Protein AF-A0A3D5ZM98-F1 (afdb_monomer_lite)

Sequence (257 aa):
MKNQSEQNIGQTSELQYAVTTAETADAETKTTVATDEAANAQSSEEQLKNKRKIQAKAATKNTVIAALFSALCIVLPMAFHAVPQGGLIFCPMHIPVLLAGLICGWQYGLVVGIVGPTLSMLTTGMPPLATLPSMLIECAVYGLVSGLLMKFVRTGHVYADMYVSLIVAMLAGRIIGGICKALFFTDGEYTIAAWATAYFVKALPGIVMHLALIPSVVFALMKARVTEERYPKIKDDGRNDSSSVQSQTCNETGEQR

Structure (mmCIF, N/CA/C/O backbone):
data_AF-A0A3D5ZM98-F1
#
_entry.id   AF-A0A3D5ZM98-F1
#
loop_
_atom_site.group_PDB
_atom_site.id
_atom_site.type_symbol
_atom_site.label_atom_id
_atom_site.label_alt_id
_atom_site.label_comp_id
_atom_site.label_asym_id
_atom_site.label_entity_id
_atom_site.label_seq_id
_atom_site.pdbx_PDB_ins_code
_atom_site.Cartn_x
_atom_site.Cartn_y
_atom_site.Cartn_z
_atom_site.occupancy
_atom_site.B_iso_or_equiv
_atom_site.auth_seq_id
_atom_site.auth_comp_id
_atom_site.auth_asym_id
_atom_site.auth_atom_id
_atom_site.pdbx_PDB_model_num
ATOM 1 N N . MET A 1 1 ? -55.823 55.189 72.564 1.00 45.41 1 MET A N 1
ATOM 2 C CA . MET A 1 1 ? -54.352 55.146 72.385 1.00 45.41 1 MET A CA 1
ATOM 3 C C . MET A 1 1 ? -53.779 53.797 72.839 1.00 45.41 1 MET A C 1
ATOM 5 O O . MET A 1 1 ? -52.913 53.741 73.698 1.00 45.41 1 MET A O 1
ATOM 9 N N . LYS A 1 2 ? -54.270 52.694 72.269 1.00 43.16 2 LYS A N 1
ATOM 10 C CA . LYS A 1 2 ? -53.663 51.357 72.336 1.00 43.16 2 LYS A CA 1
ATOM 11 C C . LYS A 1 2 ? -53.819 50.811 70.923 1.00 43.16 2 LYS A C 1
ATOM 13 O O . LYS A 1 2 ? -54.965 50.661 70.522 1.00 43.16 2 LYS A O 1
ATOM 18 N N . ASN A 1 3 ? -52.730 50.753 70.158 1.00 47.72 3 ASN A N 1
ATOM 19 C CA . ASN A 1 3 ? -52.557 50.018 68.886 1.00 47.72 3 ASN A CA 1
ATOM 20 C C . ASN A 1 3 ? -51.430 50.638 68.047 1.00 47.72 3 ASN A C 1
ATOM 22 O O . ASN A 1 3 ? -51.625 51.023 66.903 1.00 47.72 3 ASN A O 1
ATOM 26 N N . GLN A 1 4 ? -50.241 50.773 68.631 1.00 46.66 4 GLN A N 1
ATOM 27 C CA . GLN A 1 4 ? -49.018 51.047 67.860 1.00 46.66 4 GLN A CA 1
ATOM 28 C C . GLN A 1 4 ? -47.866 50.113 68.256 1.00 46.66 4 GLN A C 1
ATOM 30 O O . GLN A 1 4 ? -46.956 49.899 67.464 1.00 46.66 4 GLN A O 1
ATOM 35 N N . SER A 1 5 ? -47.926 49.483 69.436 1.00 47.19 5 SER A N 1
ATOM 36 C CA . SER A 1 5 ? -46.932 48.506 69.892 1.00 47.19 5 SER A CA 1
ATOM 37 C C . SER A 1 5 ? -47.161 47.085 69.360 1.00 47.19 5 SER A C 1
ATOM 39 O O . SER A 1 5 ? -46.192 46.359 69.189 1.00 47.19 5 SER A O 1
ATOM 41 N N . GLU A 1 6 ? -48.401 46.681 69.060 1.00 45.44 6 GLU A N 1
ATOM 42 C CA . GLU A 1 6 ? -48.701 45.312 68.592 1.00 45.44 6 GLU A CA 1
ATOM 43 C C . GLU A 1 6 ? -48.492 45.120 67.079 1.00 45.44 6 GLU A C 1
ATOM 45 O O . GLU A 1 6 ? -48.126 44.031 66.649 1.00 45.44 6 GLU A O 1
ATOM 50 N N . GLN A 1 7 ? -48.614 46.179 66.266 1.00 45.66 7 GLN A N 1
ATOM 51 C CA . GLN A 1 7 ? -48.318 46.110 64.824 1.00 45.66 7 GLN A CA 1
ATOM 52 C C . GLN A 1 7 ? -46.813 46.016 64.515 1.00 45.66 7 GLN A C 1
ATOM 54 O O . GLN A 1 7 ? -46.436 45.434 63.505 1.00 45.66 7 GLN A O 1
ATOM 59 N N . ASN A 1 8 ? -45.945 46.540 65.388 1.00 41.88 8 ASN A N 1
ATOM 60 C CA . ASN A 1 8 ? -44.493 46.543 65.170 1.00 41.88 8 ASN A CA 1
ATOM 61 C C . ASN A 1 8 ? -43.844 45.173 65.480 1.00 41.88 8 ASN A C 1
ATOM 63 O O . ASN A 1 8 ? -42.825 44.814 64.903 1.00 41.88 8 ASN A O 1
ATOM 67 N N . ILE A 1 9 ? -44.461 44.370 66.354 1.00 48.22 9 ILE A N 1
ATOM 68 C CA . ILE A 1 9 ? -43.942 43.049 66.757 1.00 48.22 9 ILE A CA 1
ATOM 69 C C . ILE A 1 9 ? -44.294 41.961 65.726 1.00 48.22 9 ILE A C 1
ATOM 71 O O . ILE A 1 9 ? -43.520 41.030 65.532 1.00 48.22 9 ILE A O 1
ATOM 75 N N . GLY A 1 10 ? -45.427 42.084 65.023 1.00 44.59 10 GLY A N 1
ATOM 76 C CA . GLY A 1 10 ? -45.795 41.157 63.943 1.00 44.59 10 GLY A CA 1
ATOM 77 C C . GLY A 1 10 ? -44.978 41.345 62.658 1.00 44.59 10 GLY A C 1
ATOM 78 O O . GLY A 1 10 ? -44.799 40.405 61.895 1.00 44.59 10 GLY A O 1
ATOM 79 N N . GLN A 1 11 ? -44.450 42.549 62.427 1.00 47.53 11 GLN A N 1
ATOM 80 C CA . GLN A 1 11 ? -43.689 42.873 61.218 1.00 47.53 11 GLN A CA 1
ATOM 81 C C . GLN A 1 11 ? -42.212 42.452 61.321 1.00 47.53 11 GLN A C 1
ATOM 83 O O . GLN A 1 11 ? -41.582 42.150 60.309 1.00 47.53 11 GLN A O 1
ATOM 88 N N . THR A 1 12 ? -41.659 42.382 62.537 1.00 52.81 12 THR A N 1
ATOM 89 C CA . THR A 1 12 ? -40.288 41.906 62.780 1.00 52.81 12 THR A CA 1
ATOM 90 C C . THR A 1 12 ? -40.168 40.384 62.710 1.00 52.81 12 THR A C 1
ATOM 92 O O . THR A 1 12 ? -39.161 39.900 62.203 1.00 52.81 12 THR A O 1
ATOM 95 N N . SER A 1 13 ? -41.186 39.623 63.123 1.00 53.75 13 SER A N 1
ATOM 96 C CA . SER A 1 13 ? -41.188 38.154 63.040 1.00 53.75 13 SER A CA 1
ATOM 97 C C . SER A 1 13 ? -41.345 37.622 61.608 1.00 53.75 13 SER A C 1
ATOM 99 O O . SER A 1 13 ? -40.664 36.663 61.245 1.00 53.75 13 SER A O 1
ATOM 101 N N . GLU A 1 14 ? -42.162 38.266 60.767 1.00 55.34 14 GLU A N 1
ATOM 102 C CA . GLU A 1 14 ? -42.301 37.919 59.341 1.00 55.34 14 GLU A CA 1
ATOM 103 C C . GLU A 1 14 ? -41.026 38.216 58.537 1.00 55.34 14 GLU A C 1
ATOM 105 O O . GLU A 1 14 ? -40.606 37.398 57.718 1.00 55.34 14 GLU A O 1
ATOM 110 N N . LEU A 1 15 ? -40.353 39.344 58.806 1.00 55.03 15 LEU A N 1
ATOM 111 C CA . LEU A 1 15 ? -39.067 39.666 58.173 1.00 55.03 15 LEU A CA 1
ATOM 112 C C . LEU A 1 15 ? -37.965 38.679 58.577 1.00 55.03 15 LEU A C 1
ATOM 114 O O . LEU A 1 15 ? -37.144 38.303 57.744 1.00 55.03 15 LEU A O 1
ATOM 118 N N . GLN A 1 16 ? -37.955 38.222 59.830 1.00 55.56 16 GLN A N 1
ATOM 119 C CA . GLN A 1 16 ? -36.973 37.247 60.306 1.00 55.56 16 GLN A CA 1
ATOM 120 C C . GLN A 1 16 ? -37.206 35.860 59.692 1.00 55.56 16 GLN A C 1
ATOM 122 O O . GLN A 1 16 ? -36.248 35.209 59.280 1.00 55.56 16 GLN A O 1
ATOM 127 N N . TYR A 1 17 ? -38.470 35.448 59.543 1.00 54.94 17 TYR A N 1
ATOM 128 C CA . TYR A 1 17 ? -38.831 34.200 58.868 1.00 54.94 17 TYR A CA 1
ATOM 129 C C . TYR A 1 17 ? -38.472 34.234 57.374 1.00 54.94 17 TYR A C 1
ATOM 131 O O . TYR A 1 17 ? -37.848 33.300 56.875 1.00 54.94 17 TYR A O 1
ATOM 139 N N . ALA A 1 18 ? -38.760 35.345 56.685 1.00 55.16 18 ALA A N 1
ATOM 140 C CA . ALA A 1 18 ? -38.437 35.529 55.269 1.00 55.16 18 ALA A CA 1
ATOM 141 C C . ALA A 1 18 ? -36.920 35.490 54.986 1.00 55.16 18 ALA A C 1
ATOM 143 O O . ALA A 1 18 ? -36.486 34.873 54.010 1.00 55.16 18 ALA A O 1
ATOM 144 N N . VAL A 1 19 ? -36.100 36.095 55.856 1.00 56.59 19 VAL A N 1
ATOM 145 C CA . VAL A 1 19 ? -34.630 36.077 55.729 1.00 56.59 19 VAL A CA 1
ATOM 146 C C . VAL A 1 19 ? -34.075 34.665 55.945 1.00 56.59 19 VAL A C 1
ATOM 148 O O . VAL A 1 19 ? -33.265 34.207 55.144 1.00 56.59 19 VAL A O 1
ATOM 151 N N . THR A 1 20 ? -34.569 33.921 56.943 1.00 57.16 20 THR A N 1
ATOM 152 C CA . THR A 1 20 ? -34.153 32.522 57.165 1.00 57.16 20 THR A CA 1
ATOM 153 C C . THR A 1 20 ? -34.566 31.600 56.008 1.00 57.16 20 THR A C 1
ATOM 155 O O . THR A 1 20 ? -33.806 30.708 55.629 1.00 57.16 20 THR A O 1
ATOM 158 N N . THR A 1 21 ? -35.729 31.826 55.387 1.00 58.19 21 THR A N 1
ATOM 159 C CA . THR A 1 21 ? -36.165 31.053 54.208 1.00 58.19 21 THR A CA 1
ATOM 160 C C . THR A 1 21 ? -35.374 31.379 52.935 1.00 58.19 21 THR A C 1
ATOM 162 O O . THR A 1 21 ? -35.161 30.501 52.105 1.00 58.19 21 THR A O 1
ATOM 165 N N . ALA A 1 22 ? -34.892 32.615 52.774 1.00 54.91 22 ALA A N 1
ATOM 166 C CA . ALA A 1 22 ? -34.066 32.992 51.625 1.00 54.91 22 ALA A CA 1
ATOM 167 C C . ALA A 1 22 ? -32.635 32.434 51.730 1.00 54.91 22 ALA A C 1
ATOM 169 O O . ALA A 1 22 ? -32.077 31.967 50.739 1.00 54.91 22 ALA A O 1
ATOM 170 N N . GLU A 1 23 ? -32.060 32.426 52.935 1.00 57.28 23 GLU A N 1
ATOM 171 C CA . GLU A 1 23 ? -30.711 31.902 53.196 1.00 57.28 23 GLU A CA 1
ATOM 172 C C . GLU A 1 23 ? -30.651 30.367 53.063 1.00 57.28 23 GLU A C 1
ATOM 174 O O . GLU A 1 23 ? -29.663 29.809 52.586 1.00 57.28 23 GLU A O 1
ATOM 179 N N . THR A 1 24 ? -31.745 29.678 53.403 1.00 54.94 24 THR A N 1
ATOM 180 C CA . THR A 1 24 ? -31.887 28.224 53.205 1.00 54.94 24 THR A CA 1
ATOM 181 C C . THR A 1 24 ? -32.084 27.847 51.733 1.00 54.94 24 THR A C 1
ATOM 183 O O . THR A 1 24 ? -31.467 26.886 51.274 1.00 54.94 24 THR A O 1
ATOM 186 N N . ALA A 1 25 ? -32.830 28.643 50.959 1.00 55.50 25 ALA A N 1
ATOM 187 C CA . ALA A 1 25 ? -32.997 28.431 49.518 1.00 55.50 25 ALA A CA 1
ATOM 188 C C . ALA A 1 25 ? -31.706 28.686 48.707 1.00 55.50 25 ALA A C 1
ATOM 190 O O . ALA A 1 25 ? -31.417 27.943 47.765 1.00 55.50 25 ALA A O 1
ATOM 191 N N . ASP A 1 26 ? -30.896 29.688 49.075 1.00 53.22 26 ASP A N 1
ATOM 192 C CA . ASP A 1 26 ? -29.582 29.937 48.454 1.00 53.22 26 ASP A CA 1
ATOM 193 C C . ASP A 1 26 ? -28.586 28.800 48.762 1.00 53.22 26 ASP A C 1
ATOM 195 O O . ASP A 1 26 ? -27.873 28.332 47.873 1.00 53.22 26 ASP A O 1
ATOM 199 N N . ALA A 1 27 ? -28.604 28.260 49.988 1.00 56.47 27 ALA A N 1
ATOM 200 C CA . ALA A 1 27 ? -27.763 27.130 50.391 1.00 56.47 27 ALA A CA 1
ATOM 201 C C . ALA A 1 27 ? -28.133 25.806 49.692 1.00 56.47 27 ALA A C 1
ATOM 203 O O . ALA A 1 27 ? -27.238 25.072 49.260 1.00 56.47 27 ALA A O 1
ATOM 204 N N . GLU A 1 28 ? -29.425 25.499 49.527 1.00 57.06 28 GLU A N 1
ATOM 205 C CA . GLU A 1 28 ? -29.882 24.320 48.771 1.00 57.06 28 GLU A CA 1
ATOM 206 C C . GLU A 1 28 ? -29.595 24.452 47.269 1.00 57.06 28 GLU A C 1
ATOM 208 O O . GLU A 1 28 ? -29.140 23.494 46.638 1.00 57.06 28 GLU A O 1
ATOM 213 N N . THR A 1 29 ? -29.761 25.649 46.698 1.00 56.94 29 THR A N 1
ATOM 214 C CA . THR A 1 29 ? -29.447 25.912 45.281 1.00 56.94 29 THR A CA 1
ATOM 215 C C . THR A 1 29 ? -27.943 25.790 45.020 1.00 56.94 29 THR A C 1
ATOM 217 O O . THR A 1 29 ? -27.513 25.195 44.035 1.00 56.94 29 THR A O 1
ATOM 220 N N . LYS A 1 30 ? -27.105 26.280 45.938 1.00 59.66 30 LYS A N 1
ATOM 221 C CA . LYS A 1 30 ? -25.643 26.195 45.816 1.00 59.66 30 LYS A CA 1
ATOM 222 C C . LYS A 1 30 ? -25.115 24.774 46.021 1.00 59.66 30 LYS A C 1
ATOM 224 O O . LYS A 1 30 ? -24.122 24.393 45.405 1.00 59.66 30 LYS A O 1
ATOM 229 N N . THR A 1 31 ? -25.792 23.983 46.852 1.00 59.81 31 THR A N 1
ATOM 230 C CA . THR A 1 31 ? -25.443 22.578 47.098 1.00 59.81 31 THR A CA 1
ATOM 231 C C . THR A 1 31 ? -25.839 21.687 45.920 1.00 59.81 31 THR A C 1
ATOM 233 O O . THR A 1 31 ? -25.034 20.858 45.506 1.00 59.81 31 THR A O 1
ATOM 236 N N . THR A 1 32 ? -27.022 21.893 45.329 1.00 59.31 32 THR A N 1
ATOM 237 C CA . THR A 1 32 ? -27.513 21.109 44.177 1.00 59.31 32 THR A CA 1
ATOM 238 C C . THR A 1 32 ? -26.687 21.354 42.911 1.00 59.31 32 THR A C 1
ATOM 240 O O . THR A 1 32 ? -26.242 20.399 42.273 1.00 59.31 32 THR A O 1
ATOM 243 N N . VAL A 1 33 ? -26.354 22.616 42.616 1.00 61.69 33 VAL A N 1
ATOM 244 C CA . VAL A 1 33 ? -25.468 22.976 41.493 1.00 61.69 33 VAL A CA 1
ATOM 245 C C . VAL A 1 33 ? -24.064 22.369 41.654 1.00 61.69 33 VAL A C 1
ATOM 247 O O . VAL A 1 33 ? -23.508 21.845 40.689 1.00 61.69 33 VAL A O 1
ATOM 250 N N . ALA A 1 34 ? -23.503 22.361 42.870 1.00 61.66 34 ALA A N 1
ATOM 251 C CA . ALA A 1 34 ? -22.180 21.784 43.131 1.00 61.66 34 ALA A CA 1
ATOM 252 C C . ALA A 1 34 ? -22.149 20.252 42.951 1.00 61.66 34 ALA A C 1
ATOM 254 O O . ALA A 1 34 ? -21.152 19.695 42.484 1.00 61.66 34 ALA A O 1
ATOM 255 N N . THR A 1 35 ? -23.238 19.560 43.300 1.00 62.50 35 THR A N 1
ATOM 256 C CA . THR A 1 35 ? -23.370 18.107 43.113 1.00 62.50 35 THR A CA 1
ATOM 257 C C . THR A 1 35 ? -23.574 17.700 41.653 1.00 62.50 35 THR A C 1
ATOM 259 O O . THR A 1 35 ? -22.996 16.699 41.227 1.00 62.50 35 THR A O 1
ATOM 262 N N . ASP A 1 36 ? -24.317 18.485 40.869 1.00 61.88 36 ASP A N 1
ATOM 263 C CA . ASP A 1 36 ? -24.543 18.212 39.443 1.00 61.88 36 ASP A CA 1
ATOM 264 C C . ASP A 1 36 ? -23.274 18.450 38.608 1.00 61.88 36 ASP A C 1
ATOM 266 O O . ASP A 1 36 ? -22.961 17.679 37.695 1.00 61.88 36 ASP A O 1
ATOM 270 N N . GLU A 1 37 ? -22.480 19.466 38.959 1.00 68.44 37 GLU A N 1
ATOM 271 C CA . GLU A 1 37 ? -21.182 19.735 38.331 1.00 68.44 37 GLU A CA 1
ATOM 272 C C . GLU A 1 37 ? -20.158 18.630 38.644 1.00 68.44 37 GLU A C 1
ATOM 274 O O . GLU A 1 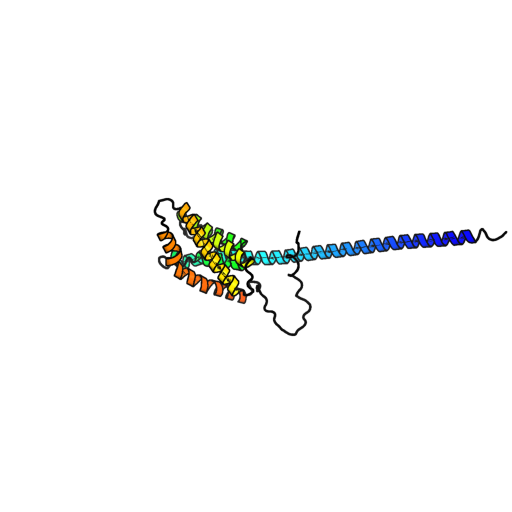37 ? -19.469 18.145 37.740 1.00 68.44 37 GLU A O 1
ATOM 279 N N . ALA A 1 38 ? -20.112 18.154 39.895 1.00 66.94 38 ALA A N 1
ATOM 280 C CA . ALA A 1 38 ? -19.256 17.038 40.295 1.00 66.94 38 ALA A CA 1
ATOM 281 C C . ALA A 1 38 ? -19.641 15.725 39.584 1.00 66.94 38 ALA A C 1
ATOM 283 O O . ALA A 1 38 ? -18.762 15.015 39.088 1.00 66.94 38 ALA A O 1
ATOM 284 N N . ALA A 1 39 ? -20.939 15.427 39.454 1.00 66.31 39 ALA A N 1
ATOM 285 C CA . ALA A 1 39 ? -21.424 14.248 38.735 1.00 66.31 39 ALA A CA 1
ATOM 286 C C . ALA A 1 39 ? -21.129 14.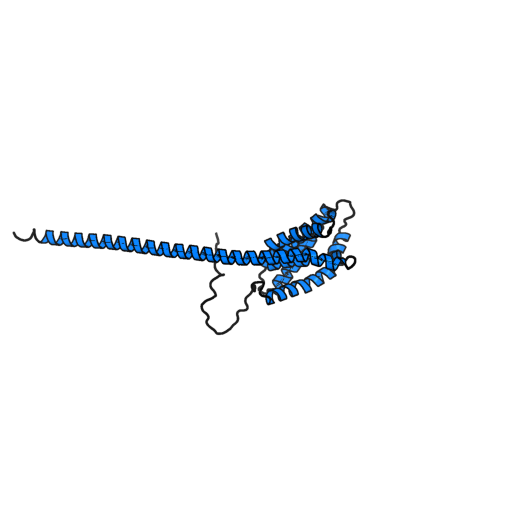316 37.221 1.00 66.31 39 ALA A C 1
ATOM 288 O O . ALA A 1 39 ? -20.714 13.320 36.617 1.00 66.31 39 ALA A O 1
ATOM 289 N N . ASN A 1 40 ? -21.275 15.493 36.598 1.00 69.31 40 ASN A N 1
ATOM 290 C CA . ASN A 1 40 ? -20.960 15.698 35.181 1.00 69.31 40 ASN A CA 1
ATOM 291 C C . ASN A 1 40 ? -19.445 15.616 34.898 1.00 69.31 40 ASN A C 1
ATOM 293 O O . ASN A 1 40 ? -19.025 15.049 33.883 1.00 69.31 40 ASN A O 1
ATOM 297 N N . ALA A 1 41 ? -18.610 16.116 35.815 1.00 71.44 41 ALA A N 1
ATOM 298 C CA . ALA A 1 41 ? -17.156 15.986 35.741 1.00 71.44 41 ALA A CA 1
ATOM 299 C C . ALA A 1 41 ? -16.709 14.519 35.867 1.00 71.44 41 ALA A C 1
ATOM 301 O O . ALA A 1 41 ? -15.908 14.049 35.056 1.00 71.44 41 ALA A O 1
ATOM 302 N N . GLN A 1 42 ? -17.284 13.764 36.809 1.00 73.50 42 GLN A N 1
ATOM 303 C CA . GLN A 1 42 ? -17.001 12.333 36.975 1.00 73.50 42 GLN A CA 1
ATOM 304 C C . GLN A 1 42 ? -17.413 11.512 35.744 1.00 73.50 42 GLN A C 1
ATOM 306 O O . GLN A 1 42 ? -16.632 10.685 35.268 1.00 73.50 42 GLN A O 1
ATOM 311 N N . SER A 1 43 ? -18.593 11.787 35.176 1.00 72.00 43 SER A N 1
ATOM 312 C CA . SER A 1 43 ? -19.044 11.168 33.923 1.00 72.00 43 SER A CA 1
ATOM 313 C C . SER A 1 43 ? -18.092 11.497 32.766 1.00 72.00 43 SER A C 1
ATOM 315 O O . SER A 1 43 ? -17.665 10.606 32.032 1.00 72.00 43 SER A O 1
ATOM 317 N N . SER A 1 44 ? -17.658 12.754 32.644 1.00 76.31 44 SER A N 1
ATOM 318 C CA . SER A 1 44 ? -16.720 13.191 31.600 1.00 76.31 44 SER A CA 1
ATOM 319 C C . SER A 1 44 ? -15.346 12.516 31.709 1.00 76.31 44 SER A C 1
ATOM 321 O O . SER A 1 44 ? -14.779 12.097 30.693 1.00 76.31 44 SER A O 1
ATOM 323 N N . GLU A 1 45 ? -14.810 12.353 32.923 1.00 81.12 45 GLU A N 1
ATOM 324 C CA . GLU A 1 45 ? -13.548 11.641 33.150 1.00 81.12 45 GLU A CA 1
ATOM 325 C C . GLU A 1 45 ? -13.659 10.146 32.841 1.00 81.12 45 GLU A C 1
ATOM 327 O O . GLU A 1 45 ? -12.760 9.576 32.213 1.00 81.12 45 GLU A O 1
ATOM 332 N N . GLU A 1 46 ? -14.759 9.499 33.230 1.00 79.25 46 GLU A N 1
ATOM 333 C CA . GLU A 1 46 ? -14.982 8.084 32.942 1.00 79.25 46 GLU A CA 1
ATOM 334 C C . GLU A 1 46 ? -15.164 7.840 31.436 1.00 79.25 46 GLU A C 1
ATOM 336 O O . GLU A 1 46 ? -14.557 6.918 30.880 1.00 79.25 46 GLU A O 1
ATOM 341 N N . GLN A 1 47 ? -15.889 8.725 30.744 1.00 77.69 47 GLN A N 1
ATOM 342 C CA . GLN A 1 47 ? -16.024 8.718 29.286 1.00 77.69 47 GLN A CA 1
ATOM 343 C C . GLN A 1 47 ? -14.671 8.919 28.595 1.00 77.69 47 GLN A C 1
ATOM 345 O O . GLN A 1 47 ? -14.327 8.170 27.677 1.00 77.69 47 GLN A O 1
ATOM 350 N N . LEU A 1 48 ? -13.843 9.862 29.059 1.00 80.81 48 LEU A N 1
ATOM 351 C CA . LEU A 1 48 ? -12.490 10.061 28.535 1.00 80.81 48 LEU A CA 1
ATOM 352 C C . LEU A 1 48 ? -11.611 8.827 28.775 1.00 80.81 48 LEU A C 1
ATOM 354 O O . LEU A 1 48 ? -10.864 8.411 27.884 1.00 80.81 48 LEU A O 1
ATOM 358 N N . LYS A 1 49 ? -11.710 8.210 29.956 1.00 82.06 49 LYS A N 1
ATOM 359 C CA . LYS A 1 49 ? -10.959 7.004 30.322 1.00 82.06 49 LYS A CA 1
ATOM 360 C C . LYS A 1 49 ? -11.386 5.809 29.473 1.00 82.06 49 LYS A C 1
ATOM 362 O O . LYS A 1 49 ? -10.518 5.093 28.972 1.00 82.06 49 LYS A O 1
ATOM 367 N N . ASN A 1 50 ? -12.684 5.622 29.234 1.00 83.19 50 ASN A N 1
ATOM 368 C CA . ASN A 1 50 ? -13.194 4.598 28.324 1.00 83.19 50 ASN A CA 1
ATOM 369 C C . ASN A 1 50 ? -12.784 4.869 26.875 1.00 83.19 50 ASN A C 1
ATOM 371 O O . ASN A 1 50 ? -12.287 3.959 26.213 1.00 83.19 50 ASN A O 1
ATOM 375 N N . LYS A 1 51 ? -12.867 6.117 26.403 1.00 79.25 51 LYS A N 1
ATOM 376 C CA . LYS A 1 51 ? -12.405 6.502 25.064 1.00 79.25 51 LYS A CA 1
ATOM 377 C C . LYS A 1 51 ? -10.917 6.197 24.880 1.00 79.25 51 LYS A C 1
ATOM 379 O O . LYS A 1 51 ? -10.543 5.581 23.885 1.00 79.25 51 LYS A O 1
ATOM 384 N N . ARG A 1 52 ? -10.074 6.532 25.865 1.00 84.38 52 ARG A N 1
ATOM 385 C CA . ARG A 1 52 ? -8.637 6.202 25.871 1.00 84.38 52 ARG A CA 1
ATOM 386 C C . ARG A 1 52 ? -8.390 4.694 25.873 1.00 84.38 52 ARG A C 1
ATOM 388 O O . ARG A 1 52 ? -7.546 4.231 25.116 1.00 84.38 52 ARG A O 1
ATOM 395 N N . LYS A 1 53 ? -9.132 3.916 26.670 1.00 77.00 53 LYS A N 1
ATOM 396 C CA . LYS A 1 53 ? -9.032 2.444 26.683 1.00 77.00 53 LYS A CA 1
ATOM 397 C C . LYS A 1 53 ? -9.391 1.834 25.324 1.00 77.00 53 LYS A C 1
ATOM 399 O O . LYS A 1 53 ? -8.669 0.964 24.840 1.00 77.00 53 LYS A O 1
ATOM 404 N N . ILE A 1 54 ? -10.473 2.300 24.698 1.00 79.81 54 ILE A N 1
ATOM 405 C CA . ILE A 1 54 ? -10.910 1.843 23.371 1.00 79.81 54 ILE A CA 1
ATOM 406 C C . ILE A 1 54 ? -9.857 2.201 22.315 1.00 79.81 54 ILE A C 1
ATOM 408 O O . ILE A 1 54 ? -9.438 1.335 21.547 1.00 79.81 54 ILE A O 1
ATOM 412 N N . GLN A 1 55 ? -9.367 3.445 22.323 1.00 78.00 55 GLN A N 1
ATOM 413 C CA . GLN A 1 55 ? -8.315 3.907 21.413 1.00 78.00 55 GLN A CA 1
ATOM 414 C C . GLN A 1 55 ? -7.012 3.124 21.592 1.00 78.00 55 GLN A C 1
ATOM 416 O O . GLN A 1 55 ? -6.424 2.698 20.602 1.00 78.00 55 GLN A O 1
ATOM 421 N N . ALA A 1 56 ? -6.590 2.873 22.833 1.00 77.38 56 ALA A N 1
ATOM 422 C CA . ALA A 1 56 ? -5.398 2.084 23.128 1.00 77.38 56 ALA A CA 1
ATOM 423 C C . ALA A 1 56 ? -5.531 0.652 22.593 1.00 77.38 56 ALA A C 1
ATOM 425 O O . ALA A 1 56 ? -4.632 0.169 21.911 1.00 77.38 56 ALA A O 1
ATOM 426 N N . LYS A 1 57 ? -6.679 -0.004 22.811 1.00 77.69 57 LYS A N 1
ATOM 427 C CA . LYS A 1 57 ? -6.934 -1.359 22.300 1.00 77.69 57 LYS A CA 1
ATOM 428 C C . LYS A 1 57 ? -6.897 -1.413 20.768 1.00 77.69 57 LYS A C 1
ATOM 430 O O . LYS A 1 57 ? -6.291 -2.324 20.201 1.00 77.69 57 LYS A O 1
ATOM 435 N N . ALA A 1 58 ? -7.518 -0.441 20.099 1.00 75.50 58 ALA A N 1
ATOM 436 C CA . ALA A 1 58 ? -7.497 -0.334 18.641 1.00 75.50 58 ALA A CA 1
ATOM 437 C C . ALA A 1 58 ? -6.079 -0.070 18.104 1.00 75.50 58 ALA A C 1
ATOM 439 O O . ALA A 1 58 ? -5.651 -0.728 17.155 1.00 75.50 58 ALA A O 1
ATOM 440 N N . ALA A 1 59 ? -5.326 0.825 18.747 1.00 78.75 59 ALA A N 1
ATOM 441 C CA . ALA A 1 59 ? -3.946 1.130 18.385 1.00 78.75 59 ALA A CA 1
ATOM 442 C C . ALA A 1 59 ? -3.038 -0.100 18.527 1.00 78.75 59 ALA A C 1
ATOM 444 O O . ALA A 1 59 ? -2.304 -0.419 17.595 1.00 78.75 59 ALA A O 1
ATOM 445 N N . THR A 1 60 ? -3.130 -0.842 19.638 1.00 83.75 60 THR A N 1
ATOM 446 C CA . THR A 1 60 ? -2.364 -2.083 19.834 1.00 83.75 60 THR A CA 1
ATOM 447 C C . THR A 1 60 ? -2.664 -3.101 18.738 1.00 83.75 60 THR A C 1
ATOM 449 O O . THR A 1 60 ? -1.734 -3.647 18.147 1.00 83.75 60 THR A O 1
ATOM 452 N N . LYS A 1 61 ? -3.945 -3.322 18.412 1.00 81.88 61 LYS A N 1
ATOM 453 C CA . LYS A 1 61 ? -4.351 -4.237 17.334 1.00 81.88 61 LYS A CA 1
ATOM 454 C C . LYS A 1 61 ? -3.722 -3.841 15.993 1.00 81.88 61 LYS A C 1
ATOM 456 O O . LYS A 1 61 ? -3.130 -4.686 15.325 1.00 81.88 61 LYS A O 1
ATOM 461 N N . ASN A 1 62 ? -3.803 -2.563 15.625 1.00 83.88 62 ASN A N 1
ATOM 462 C CA . ASN A 1 62 ? -3.265 -2.065 14.358 1.00 83.88 62 ASN A CA 1
ATOM 463 C C . ASN A 1 62 ? -1.737 -2.178 14.293 1.00 83.88 62 ASN A C 1
ATOM 465 O O . ASN A 1 62 ? -1.203 -2.536 13.247 1.00 83.88 62 ASN A O 1
ATOM 469 N N . THR A 1 63 ? -1.037 -1.946 15.407 1.00 85.81 63 THR A N 1
ATOM 470 C CA . THR A 1 63 ? 0.420 -2.121 15.487 1.00 85.81 63 THR A CA 1
ATOM 471 C C . THR A 1 63 ? 0.830 -3.582 15.316 1.00 85.81 63 THR A C 1
ATOM 473 O O . THR A 1 63 ? 1.773 -3.860 14.581 1.00 85.81 63 THR A O 1
ATOM 476 N N . VAL A 1 64 ? 0.110 -4.528 15.931 1.00 88.56 64 VAL A N 1
ATOM 477 C CA . VAL A 1 64 ? 0.381 -5.969 15.762 1.00 88.56 64 VAL A CA 1
ATOM 478 C C . VAL A 1 64 ? 0.177 -6.397 14.307 1.00 88.56 64 VAL A C 1
ATOM 480 O O . VAL A 1 64 ? 1.022 -7.087 13.741 1.00 88.56 64 VAL A O 1
ATOM 483 N N . ILE A 1 65 ? -0.906 -5.944 13.670 1.00 85.62 65 ILE A N 1
ATOM 484 C CA . ILE A 1 65 ? -1.178 -6.231 12.255 1.00 85.62 65 ILE A CA 1
ATOM 485 C C . ILE A 1 65 ? -0.117 -5.587 11.349 1.00 85.62 65 ILE A C 1
ATOM 487 O O . ILE A 1 6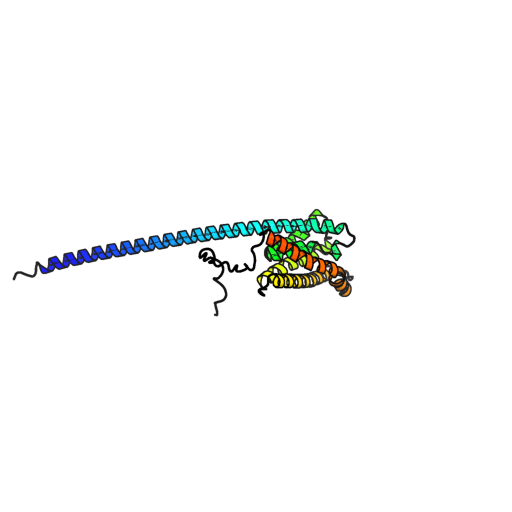5 ? 0.370 -6.225 10.419 1.00 85.62 65 ILE A O 1
ATOM 491 N N . ALA A 1 66 ? 0.290 -4.346 11.628 1.00 86.19 66 ALA A N 1
ATOM 492 C CA . ALA A 1 66 ? 1.353 -3.675 10.885 1.00 86.19 66 ALA A CA 1
ATOM 493 C C . ALA A 1 66 ? 2.697 -4.410 11.024 1.00 86.19 66 ALA A C 1
ATOM 495 O O . ALA A 1 66 ? 3.404 -4.578 10.035 1.00 86.19 66 ALA A O 1
ATOM 496 N N . ALA A 1 67 ? 3.031 -4.908 12.219 1.00 87.44 67 ALA A N 1
ATOM 497 C CA . ALA A 1 67 ? 4.222 -5.725 12.441 1.00 87.44 67 ALA A CA 1
ATOM 498 C C . ALA A 1 67 ? 4.162 -7.049 11.662 1.00 87.44 67 ALA A C 1
ATOM 500 O O . ALA A 1 67 ? 5.154 -7.444 11.049 1.00 87.44 67 ALA A O 1
ATOM 501 N N . LEU A 1 68 ? 2.992 -7.695 11.615 1.00 89.25 68 LEU A N 1
ATOM 502 C CA . LEU A 1 68 ? 2.769 -8.881 10.789 1.00 89.25 68 LEU A CA 1
ATOM 503 C C . LEU A 1 68 ? 2.989 -8.575 9.300 1.00 89.25 68 LEU A C 1
ATOM 505 O O . LEU A 1 68 ? 3.687 -9.328 8.626 1.00 89.25 68 LEU A O 1
ATOM 509 N N . PHE A 1 69 ? 2.453 -7.464 8.784 1.00 88.00 69 PHE A N 1
ATOM 510 C CA . PHE A 1 69 ? 2.678 -7.071 7.389 1.00 88.00 69 PHE A CA 1
ATOM 511 C C . PHE A 1 69 ? 4.139 -6.724 7.101 1.00 88.00 69 PHE A C 1
ATOM 513 O O . PHE A 1 69 ? 4.655 -7.133 6.064 1.00 88.00 69 PHE A O 1
ATOM 520 N N . SER A 1 70 ? 4.840 -6.074 8.031 1.00 86.69 70 SER A N 1
ATOM 521 C CA . SER A 1 70 ? 6.287 -5.859 7.929 1.00 86.69 70 SER A CA 1
ATOM 522 C C . SER A 1 70 ? 7.071 -7.174 7.888 1.00 86.69 70 SER A C 1
ATOM 524 O O . SER A 1 70 ? 8.023 -7.288 7.122 1.00 86.69 70 SER A O 1
ATOM 526 N N . ALA A 1 71 ? 6.670 -8.193 8.653 1.00 87.25 71 ALA A N 1
ATOM 527 C CA . ALA A 1 71 ? 7.287 -9.519 8.579 1.00 87.25 71 ALA A CA 1
ATOM 528 C C . ALA A 1 71 ? 6.991 -10.210 7.235 1.00 87.25 71 ALA A C 1
ATOM 530 O O . ALA A 1 71 ? 7.881 -10.800 6.620 1.00 87.25 71 ALA A O 1
ATOM 531 N N . LEU A 1 72 ? 5.760 -10.082 6.729 1.00 86.12 72 LEU A N 1
ATOM 532 C CA . LEU A 1 72 ? 5.378 -10.583 5.407 1.00 86.12 72 LEU A CA 1
ATOM 533 C C . LEU A 1 72 ? 6.163 -9.898 4.280 1.00 86.12 72 LEU A C 1
ATOM 535 O O . LEU A 1 72 ? 6.483 -10.563 3.299 1.00 86.12 72 LEU A O 1
ATOM 539 N N . CYS A 1 73 ? 6.557 -8.629 4.437 1.00 84.81 73 CYS A N 1
ATOM 540 C CA . CYS A 1 73 ? 7.471 -7.954 3.510 1.00 84.81 73 CYS A CA 1
ATOM 541 C C . CYS A 1 73 ? 8.842 -8.636 3.396 1.00 84.81 73 CYS A C 1
ATOM 543 O O . CYS A 1 73 ? 9.527 -8.387 2.418 1.00 84.81 73 CYS A O 1
ATOM 545 N N . ILE A 1 74 ? 9.250 -9.484 4.343 1.00 84.44 74 ILE A N 1
ATOM 546 C CA . ILE A 1 74 ? 10.508 -10.246 4.272 1.00 84.44 74 ILE A CA 1
ATOM 547 C C . ILE A 1 74 ? 10.235 -11.644 3.706 1.00 84.44 74 ILE A C 1
ATOM 549 O O . ILE A 1 74 ? 10.900 -12.101 2.779 1.00 84.44 74 ILE A O 1
ATOM 553 N N . VAL A 1 75 ? 9.212 -12.320 4.236 1.00 85.00 75 VAL A N 1
ATOM 554 C CA . VAL A 1 75 ? 8.898 -13.713 3.884 1.00 85.00 75 VAL A CA 1
ATOM 555 C C . VAL A 1 75 ? 8.436 -13.849 2.431 1.00 85.00 75 VAL A C 1
ATOM 557 O O . VAL A 1 75 ? 8.865 -14.769 1.734 1.00 85.00 75 VAL A O 1
ATOM 560 N N . LEU A 1 76 ? 7.582 -12.938 1.951 1.00 80.69 76 LEU A N 1
ATOM 561 C CA . LEU A 1 76 ? 7.035 -13.026 0.596 1.00 80.69 76 LEU A CA 1
ATOM 562 C C . LEU A 1 76 ? 8.120 -12.844 -0.478 1.00 80.69 76 LEU A C 1
ATOM 564 O O . LEU A 1 76 ? 8.210 -13.701 -1.354 1.00 80.69 76 LEU A O 1
ATOM 568 N N . PRO A 1 77 ? 8.978 -11.805 -0.445 1.00 78.19 77 PRO A N 1
ATOM 569 C CA . PRO A 1 77 ? 10.062 -11.684 -1.419 1.00 78.19 77 PRO A CA 1
ATOM 570 C C . PRO A 1 77 ? 11.000 -12.889 -1.448 1.00 78.19 77 PRO A C 1
ATOM 572 O O . PRO A 1 77 ? 11.357 -13.334 -2.537 1.00 78.19 77 PRO A O 1
ATOM 575 N N . MET A 1 78 ? 11.319 -13.479 -0.289 1.00 79.50 78 MET A N 1
ATOM 576 C CA . MET A 1 78 ? 12.143 -14.692 -0.236 1.00 79.50 78 MET A CA 1
ATOM 577 C C . MET A 1 78 ? 11.508 -15.867 -0.990 1.00 79.50 78 MET A C 1
ATOM 579 O O . MET A 1 78 ? 12.201 -16.553 -1.738 1.00 79.50 78 MET A O 1
ATOM 583 N N . ALA A 1 79 ? 10.194 -16.071 -0.863 1.00 80.00 79 ALA A N 1
ATOM 584 C CA . ALA A 1 79 ? 9.497 -17.147 -1.568 1.00 80.00 79 ALA A CA 1
ATOM 585 C C . ALA A 1 79 ? 9.513 -16.962 -3.098 1.00 80.00 79 ALA A C 1
ATOM 587 O O . ALA A 1 79 ? 9.687 -17.922 -3.845 1.00 80.00 79 ALA A O 1
ATOM 588 N N . PHE A 1 80 ? 9.371 -15.725 -3.578 1.00 76.00 80 PHE A N 1
ATOM 589 C CA . PHE A 1 80 ? 9.343 -15.419 -5.014 1.00 76.00 80 PHE A CA 1
ATOM 590 C C . PHE A 1 80 ? 10.736 -15.279 -5.643 1.00 76.00 80 PHE A C 1
ATOM 592 O O . PHE A 1 80 ? 10.853 -15.345 -6.865 1.00 76.00 80 PHE A O 1
ATOM 599 N N . HIS A 1 81 ? 11.795 -15.123 -4.842 1.00 72.62 81 HIS A N 1
ATOM 600 C CA . HIS A 1 81 ? 13.182 -15.162 -5.320 1.00 72.62 81 HIS A CA 1
ATOM 601 C C . HIS A 1 81 ? 13.649 -16.570 -5.714 1.00 72.62 81 HIS A C 1
ATOM 603 O O . HIS A 1 81 ? 14.644 -16.692 -6.424 1.00 72.62 81 HIS A O 1
ATOM 609 N N . ALA A 1 82 ? 12.912 -17.624 -5.342 1.00 72.75 82 ALA A N 1
ATOM 610 C CA . ALA A 1 82 ? 13.140 -18.975 -5.859 1.00 72.75 82 ALA A CA 1
ATOM 611 C C . ALA A 1 82 ? 12.880 -19.086 -7.378 1.00 72.75 82 ALA A C 1
ATOM 613 O O . ALA A 1 82 ? 13.354 -20.022 -8.020 1.00 72.75 82 ALA A O 1
ATOM 614 N N . VAL A 1 83 ? 12.148 -18.128 -7.962 1.00 73.62 83 VAL A N 1
ATOM 615 C CA . VAL A 1 83 ? 11.872 -18.052 -9.400 1.00 73.62 83 VAL A CA 1
ATOM 616 C C . VAL A 1 83 ? 12.724 -16.937 -10.025 1.00 73.62 83 VAL A C 1
ATOM 618 O O . VAL A 1 83 ? 12.681 -15.798 -9.545 1.00 73.62 83 VAL A O 1
ATOM 621 N N . PRO A 1 84 ? 13.467 -17.200 -11.120 1.00 70.25 84 PRO A N 1
ATOM 622 C CA . PRO A 1 84 ? 14.225 -16.168 -11.823 1.00 70.25 84 PRO A CA 1
ATOM 623 C C . PRO A 1 84 ? 13.335 -14.979 -12.202 1.00 70.25 84 PRO A C 1
ATOM 625 O O . PRO A 1 84 ? 12.261 -15.161 -12.769 1.00 70.25 84 PRO A O 1
ATOM 628 N N . GLN A 1 85 ? 13.773 -13.756 -11.881 1.00 66.94 85 GLN A N 1
ATOM 629 C CA . GLN A 1 85 ? 13.025 -12.506 -12.119 1.00 66.94 85 GLN A CA 1
ATOM 630 C C . GLN A 1 85 ? 11.671 -12.394 -11.383 1.00 66.94 85 GLN A C 1
ATOM 632 O O . GLN A 1 85 ? 10.973 -11.391 -11.549 1.00 66.94 85 GLN A O 1
ATOM 637 N N . GLY A 1 86 ? 11.308 -13.350 -10.520 1.00 66.38 86 GLY A N 1
ATOM 638 C CA . GLY A 1 86 ? 10.019 -13.365 -9.822 1.00 66.38 86 GLY A CA 1
ATOM 639 C C . GLY A 1 86 ? 9.783 -12.118 -8.964 1.00 66.38 86 GLY A C 1
ATOM 640 O O . GLY A 1 86 ? 8.684 -11.565 -8.964 1.00 66.38 86 GLY A O 1
ATOM 641 N N . GLY A 1 87 ? 10.830 -11.598 -8.317 1.00 66.50 87 GLY A N 1
ATOM 642 C CA . GLY A 1 87 ? 10.756 -10.357 -7.538 1.00 66.50 87 GLY A CA 1
ATOM 643 C C . GLY A 1 87 ? 10.414 -9.114 -8.372 1.00 66.50 87 GLY A C 1
ATOM 644 O O . GLY A 1 87 ? 9.670 -8.251 -7.912 1.00 66.50 87 GLY A O 1
ATOM 645 N N . LEU A 1 88 ? 10.892 -9.037 -9.618 1.00 69.12 88 LEU A N 1
ATOM 646 C CA . LEU A 1 88 ? 10.643 -7.902 -10.516 1.00 69.12 88 LEU A CA 1
ATOM 647 C C . LEU A 1 88 ? 9.295 -8.007 -11.238 1.00 69.12 88 LEU A C 1
ATOM 649 O O . LEU A 1 88 ? 8.680 -6.986 -11.522 1.00 69.12 88 LEU A O 1
ATOM 653 N N . ILE A 1 89 ? 8.836 -9.227 -11.516 1.00 72.25 89 ILE A N 1
ATOM 654 C CA . ILE A 1 89 ? 7.582 -9.490 -12.237 1.00 72.25 89 ILE A CA 1
ATOM 655 C C . ILE A 1 89 ? 6.379 -9.400 -11.291 1.00 72.25 89 ILE A C 1
ATOM 657 O O . ILE A 1 89 ? 5.385 -8.740 -11.590 1.00 72.25 89 ILE A O 1
ATOM 661 N N . PHE A 1 90 ? 6.467 -10.055 -10.132 1.00 71.44 90 PHE A N 1
ATOM 662 C CA . PHE A 1 90 ? 5.346 -10.176 -9.198 1.00 71.44 90 PHE A CA 1
ATOM 663 C C . PHE A 1 90 ? 5.362 -9.123 -8.091 1.00 71.44 90 PHE A C 1
ATOM 665 O O . PHE A 1 90 ? 4.362 -8.968 -7.388 1.00 71.44 90 PHE A O 1
ATOM 672 N N . CYS A 1 91 ? 6.484 -8.410 -7.934 1.00 72.81 91 CYS A N 1
ATOM 673 C CA . CYS A 1 91 ? 6.735 -7.405 -6.902 1.00 72.81 91 CYS A CA 1
ATOM 674 C C . CYS A 1 91 ? 6.033 -7.720 -5.565 1.00 72.81 91 CYS A C 1
ATOM 676 O O . CYS A 1 91 ? 5.166 -6.961 -5.116 1.00 72.81 91 CYS A O 1
ATOM 678 N N . PRO A 1 92 ? 6.370 -8.859 -4.941 1.00 74.19 92 PRO A N 1
ATOM 679 C CA . PRO A 1 92 ? 5.620 -9.420 -3.817 1.00 74.19 92 PRO A CA 1
ATOM 680 C C . PRO A 1 92 ? 5.597 -8.502 -2.588 1.00 74.19 92 PRO A C 1
ATOM 682 O O . PRO A 1 92 ? 4.699 -8.596 -1.760 1.00 74.19 92 PRO A O 1
ATOM 685 N N . MET A 1 93 ? 6.550 -7.574 -2.495 1.00 80.31 93 MET A N 1
ATOM 686 C CA . MET A 1 93 ? 6.659 -6.591 -1.422 1.00 80.31 93 MET A CA 1
ATOM 687 C C . MET A 1 93 ? 5.551 -5.526 -1.432 1.00 80.31 93 MET A C 1
ATOM 689 O O . MET A 1 93 ? 5.240 -4.971 -0.383 1.00 80.31 93 MET A O 1
ATOM 693 N N . HIS A 1 94 ? 4.910 -5.250 -2.572 1.00 84.19 94 HIS A N 1
ATOM 694 C CA . HIS A 1 94 ? 3.822 -4.265 -2.613 1.00 84.19 94 HIS A CA 1
ATOM 695 C C . HIS A 1 94 ? 2.539 -4.782 -1.954 1.00 84.19 94 HIS A C 1
ATOM 697 O O . HIS A 1 94 ? 1.745 -3.983 -1.462 1.00 84.19 94 HIS A O 1
ATOM 703 N N . ILE A 1 95 ? 2.344 -6.106 -1.900 1.00 85.31 95 ILE A N 1
ATOM 704 C CA . ILE A 1 95 ? 1.119 -6.723 -1.376 1.00 85.31 95 ILE A CA 1
ATOM 705 C C . ILE A 1 95 ? 0.932 -6.396 0.111 1.00 85.31 95 ILE A C 1
ATOM 707 O O . ILE A 1 95 ? -0.105 -5.820 0.445 1.00 85.31 95 ILE A O 1
ATOM 711 N N . PRO A 1 96 ? 1.890 -6.691 1.019 1.00 84.94 96 PRO A N 1
ATOM 712 C CA . PRO A 1 96 ? 1.693 -6.410 2.437 1.00 84.94 96 PRO A CA 1
ATOM 713 C C . PRO A 1 96 ? 1.606 -4.908 2.724 1.00 84.94 96 PRO A C 1
ATOM 715 O O . PRO A 1 96 ? 0.888 -4.511 3.635 1.00 84.94 96 PRO A O 1
ATOM 718 N N . VAL A 1 97 ? 2.284 -4.068 1.934 1.00 89.06 97 VAL A N 1
ATOM 719 C CA . VAL A 1 97 ? 2.269 -2.606 2.098 1.00 89.06 97 VAL A CA 1
ATOM 720 C C . VAL A 1 97 ? 0.913 -2.006 1.715 1.00 89.06 97 VAL A C 1
ATOM 722 O O . VAL A 1 97 ? 0.341 -1.238 2.490 1.00 89.06 97 VAL A O 1
ATOM 725 N N . LEU A 1 98 ? 0.360 -2.389 0.558 1.00 87.88 98 LEU A N 1
ATOM 726 C CA . LEU A 1 98 ? -0.987 -1.982 0.141 1.00 87.88 98 LEU A CA 1
ATOM 727 C C . LEU A 1 98 ? -2.034 -2.461 1.150 1.00 87.88 98 LEU A C 1
ATOM 729 O O . LEU A 1 98 ? -2.923 -1.710 1.542 1.00 87.88 98 LEU A O 1
ATOM 733 N N . LEU A 1 99 ? -1.896 -3.700 1.621 1.00 86.12 99 LEU A N 1
ATOM 734 C CA . LEU A 1 99 ? -2.816 -4.291 2.583 1.00 86.12 99 LEU A CA 1
ATOM 735 C C . LEU A 1 99 ? -2.750 -3.585 3.950 1.00 86.12 99 LEU A C 1
ATOM 737 O O . LEU A 1 99 ? -3.791 -3.299 4.541 1.00 86.12 99 LEU A O 1
ATOM 741 N N . ALA A 1 100 ? -1.551 -3.220 4.414 1.00 87.69 100 ALA A N 1
ATOM 742 C CA . ALA A 1 100 ? -1.364 -2.419 5.621 1.00 87.69 100 ALA A CA 1
ATOM 743 C C . ALA A 1 100 ? -2.017 -1.032 5.502 1.00 87.69 100 ALA A C 1
ATOM 745 O O . ALA A 1 100 ? -2.673 -0.591 6.445 1.00 87.69 100 ALA A O 1
ATOM 746 N N . GLY A 1 101 ? -1.890 -0.370 4.346 1.00 85.56 101 GLY A N 1
ATOM 747 C CA . GLY A 1 101 ? -2.536 0.918 4.078 1.00 85.56 101 GLY A CA 1
ATOM 748 C C . GLY A 1 101 ? -4.063 0.833 4.098 1.00 85.56 101 GLY A C 1
ATOM 749 O O . GLY A 1 101 ? -4.718 1.634 4.764 1.00 85.56 101 GLY A O 1
ATOM 750 N N . LEU A 1 102 ? -4.637 -0.177 3.441 1.00 85.12 102 LEU A N 1
ATOM 751 C CA . LEU A 1 102 ? -6.090 -0.377 3.376 1.00 85.12 102 LEU A CA 1
ATOM 752 C C . LEU A 1 102 ? -6.710 -0.731 4.733 1.00 85.12 102 LEU A C 1
ATOM 754 O O . LEU A 1 102 ? -7.820 -0.293 5.036 1.00 85.12 102 LEU A O 1
ATOM 758 N N . ILE A 1 103 ? -6.005 -1.529 5.540 1.00 83.25 103 ILE A N 1
ATOM 759 C CA . ILE A 1 103 ? -6.531 -2.089 6.790 1.00 83.25 103 ILE A CA 1
ATOM 760 C C . ILE A 1 103 ? -6.233 -1.197 7.992 1.00 83.25 103 ILE A C 1
ATOM 762 O O . ILE A 1 103 ? -7.141 -0.855 8.748 1.00 83.25 103 ILE A O 1
ATOM 766 N N . CYS A 1 104 ? -4.965 -0.834 8.185 1.00 80.69 104 CYS A N 1
ATOM 767 C CA . CYS A 1 104 ? -4.526 -0.058 9.343 1.00 80.69 104 CYS A CA 1
ATOM 768 C C . CYS A 1 104 ? -4.595 1.456 9.079 1.00 80.69 104 CYS A C 1
ATOM 770 O O . CYS A 1 104 ? -4.513 2.248 10.017 1.00 80.69 104 CYS A O 1
ATOM 772 N N . GLY A 1 105 ? -4.773 1.869 7.822 1.00 85.56 105 GLY A N 1
ATOM 773 C CA . GLY A 1 105 ? -4.820 3.265 7.403 1.00 85.56 105 GLY A CA 1
ATOM 774 C C . GLY A 1 105 ? -3.467 3.803 6.936 1.00 85.56 105 GLY A C 1
ATOM 775 O O . GLY A 1 105 ? -2.435 3.132 6.978 1.00 85.56 105 GLY A O 1
ATOM 776 N N . TRP A 1 106 ? -3.478 5.064 6.502 1.00 87.44 106 TRP A N 1
ATOM 777 C CA . TRP A 1 106 ? -2.354 5.696 5.805 1.00 87.44 106 TRP A CA 1
ATOM 778 C C . TRP A 1 106 ? -1.063 5.790 6.636 1.00 87.44 106 TRP A C 1
ATOM 780 O O . TRP A 1 106 ? 0.021 5.600 6.094 1.00 87.44 106 TRP A O 1
ATOM 790 N N . GLN A 1 107 ? -1.162 6.039 7.949 1.00 90.38 107 GLN A N 1
ATOM 791 C CA . GLN A 1 107 ? 0.007 6.175 8.831 1.00 90.38 107 GLN A CA 1
ATOM 792 C C . GLN A 1 107 ? 0.776 4.857 8.934 1.00 90.38 107 GLN A C 1
ATOM 794 O O . GLN A 1 107 ? 1.985 4.813 8.724 1.00 90.38 107 GLN A O 1
ATOM 799 N N . TYR A 1 108 ? 0.058 3.769 9.208 1.00 86.19 108 TYR A N 1
ATOM 800 C CA . TYR A 1 108 ? 0.646 2.440 9.313 1.00 86.19 108 TYR A CA 1
ATOM 801 C C . TYR A 1 108 ? 1.123 1.936 7.949 1.00 86.19 108 TYR A C 1
ATOM 803 O O . TYR A 1 108 ? 2.210 1.376 7.874 1.00 86.19 108 TYR A O 1
ATOM 811 N N . GLY A 1 109 ? 0.371 2.182 6.870 1.00 87.31 109 GLY A N 1
ATOM 812 C CA . GLY A 1 109 ? 0.795 1.847 5.508 1.00 87.31 109 GLY A CA 1
ATOM 813 C C . GLY A 1 109 ? 2.100 2.537 5.106 1.00 87.31 109 GLY A C 1
ATOM 814 O O . GLY A 1 109 ? 2.993 1.883 4.574 1.00 87.31 109 GLY A O 1
ATOM 815 N N . LEU A 1 110 ? 2.251 3.830 5.413 1.00 91.06 110 LEU A N 1
ATOM 816 C CA . LEU A 1 110 ? 3.487 4.574 5.160 1.00 91.06 110 LEU A CA 1
ATOM 817 C C . LEU A 1 110 ? 4.652 4.011 5.980 1.00 91.06 110 LEU A C 1
ATOM 819 O O . LEU A 1 110 ? 5.719 3.752 5.429 1.00 91.06 110 LEU A O 1
ATOM 823 N N . VAL A 1 111 ? 4.445 3.775 7.280 1.00 91.69 111 VAL A N 1
ATOM 824 C CA . VAL A 1 111 ? 5.489 3.217 8.154 1.00 91.69 111 VAL A CA 1
ATOM 825 C C . VAL A 1 111 ? 5.915 1.833 7.671 1.00 91.69 111 VAL A C 1
ATOM 827 O O . VAL A 1 111 ? 7.108 1.594 7.524 1.00 91.69 111 VAL A O 1
ATOM 830 N N . VAL A 1 112 ? 4.975 0.939 7.353 1.00 90.31 112 VAL A N 1
ATOM 831 C CA . VAL A 1 112 ? 5.272 -0.399 6.810 1.00 90.31 112 VAL A CA 1
ATOM 832 C C . VAL A 1 112 ? 5.954 -0.302 5.440 1.00 90.31 112 VAL A C 1
ATOM 834 O O . VAL A 1 112 ? 6.870 -1.072 5.163 1.00 90.31 112 VAL A O 1
ATOM 837 N N . GLY A 1 113 ? 5.571 0.665 4.604 1.00 88.75 113 GLY A N 1
ATOM 838 C CA . GLY A 1 113 ? 6.197 0.926 3.305 1.00 88.75 113 GLY A CA 1
ATOM 839 C C . GLY A 1 113 ? 7.645 1.414 3.390 1.00 88.75 113 GLY A C 1
ATOM 840 O O . GLY A 1 113 ? 8.406 1.183 2.460 1.00 88.75 113 GLY A O 1
ATOM 841 N N . ILE A 1 114 ? 8.053 2.028 4.502 1.00 90.75 114 ILE A N 1
ATOM 842 C CA . ILE A 1 114 ? 9.447 2.425 4.757 1.00 90.75 114 ILE A CA 1
ATOM 843 C C . ILE A 1 114 ? 10.204 1.302 5.473 1.00 90.75 114 ILE A C 1
ATOM 845 O O . ILE A 1 114 ? 11.291 0.886 5.063 1.00 90.75 114 ILE A O 1
ATOM 849 N N . VAL A 1 115 ? 9.618 0.796 6.556 1.00 90.06 115 VAL A N 1
ATOM 850 C CA . VAL A 1 115 ? 10.239 -0.169 7.465 1.00 90.06 115 VAL A CA 1
ATOM 851 C C . VAL A 1 115 ? 10.369 -1.542 6.808 1.00 90.06 115 VAL A C 1
ATOM 853 O O . VAL A 1 115 ? 11.404 -2.181 6.958 1.00 90.06 115 VAL A O 1
ATOM 856 N N . GLY A 1 116 ? 9.376 -1.977 6.030 1.00 87.25 116 GLY A N 1
ATOM 857 C CA . GLY A 1 116 ? 9.378 -3.263 5.331 1.00 87.25 116 GLY A CA 1
ATOM 858 C C . GLY A 1 116 ? 10.562 -3.417 4.367 1.00 87.25 116 GLY A C 1
ATOM 859 O O . GLY A 1 116 ? 11.371 -4.324 4.568 1.00 87.25 116 GLY A O 1
ATOM 860 N N . PRO A 1 117 ? 10.718 -2.539 3.354 1.00 86.25 117 PRO A N 1
ATOM 861 C CA . PRO A 1 117 ? 11.870 -2.545 2.445 1.00 86.25 117 PRO A CA 1
ATOM 862 C C . PRO A 1 117 ? 13.215 -2.447 3.156 1.00 86.25 117 PRO A C 1
ATOM 864 O O . PRO A 1 117 ? 14.140 -3.187 2.826 1.00 86.25 117 PRO A O 1
ATOM 867 N N . THR A 1 118 ? 13.305 -1.591 4.174 1.00 87.31 118 THR A N 1
ATOM 868 C CA . THR A 1 118 ? 14.538 -1.401 4.947 1.00 87.31 118 THR A CA 1
ATOM 869 C C . THR A 1 118 ? 14.922 -2.664 5.722 1.00 87.31 118 THR A C 1
ATOM 871 O O . THR A 1 118 ? 16.074 -3.095 5.673 1.00 87.31 118 THR A O 1
ATOM 874 N N . LEU A 1 119 ? 13.960 -3.303 6.397 1.00 84.69 119 LEU A N 1
ATOM 875 C CA . LEU A 1 119 ? 14.183 -4.559 7.118 1.00 84.69 119 LEU A CA 1
ATOM 876 C C . LEU A 1 119 ? 14.508 -5.710 6.166 1.00 84.69 119 LEU A C 1
ATOM 878 O O . LEU A 1 119 ? 15.393 -6.511 6.463 1.00 84.69 119 LEU A O 1
ATOM 882 N N . SER A 1 120 ? 13.834 -5.790 5.017 1.00 85.25 120 SER A N 1
ATOM 883 C CA . SER A 1 120 ? 14.132 -6.801 3.998 1.00 85.25 120 SER A CA 1
ATOM 884 C C . SER A 1 120 ? 15.560 -6.658 3.476 1.00 85.25 120 SER A C 1
ATOM 886 O O . SER A 1 120 ? 16.273 -7.656 3.404 1.00 85.25 120 SER A O 1
ATOM 888 N N . MET A 1 121 ? 16.018 -5.432 3.189 1.00 85.44 121 MET A N 1
ATOM 889 C CA . MET A 1 121 ? 17.407 -5.186 2.788 1.00 85.44 121 MET A CA 1
ATOM 890 C C . MET A 1 121 ? 18.383 -5.616 3.884 1.00 85.44 121 MET A C 1
ATOM 892 O O . MET A 1 121 ? 19.355 -6.307 3.595 1.00 85.44 121 MET A O 1
ATOM 896 N N . LEU A 1 122 ? 18.124 -5.242 5.139 1.00 85.50 122 LEU A N 1
ATOM 897 C CA . LEU A 1 122 ? 19.026 -5.552 6.247 1.00 85.50 122 LEU A CA 1
ATOM 898 C C . LEU A 1 122 ? 19.137 -7.062 6.516 1.00 85.50 122 LEU A C 1
ATOM 900 O O . LEU A 1 122 ? 20.194 -7.539 6.915 1.00 85.50 122 LEU A O 1
ATOM 904 N N . THR A 1 123 ? 18.055 -7.810 6.297 1.00 83.25 123 THR A N 1
ATOM 905 C CA . THR A 1 123 ? 17.991 -9.253 6.581 1.00 83.25 123 THR A CA 1
ATOM 906 C C . THR A 1 123 ? 18.431 -10.126 5.409 1.00 83.25 123 THR A C 1
ATOM 908 O O . THR A 1 123 ? 19.065 -11.154 5.628 1.00 83.25 123 THR A O 1
ATOM 911 N N . THR A 1 124 ? 18.109 -9.738 4.173 1.00 80.50 124 THR A N 1
ATOM 912 C CA . THR A 1 124 ? 18.339 -10.568 2.973 1.00 80.50 124 THR A CA 1
ATOM 913 C C . THR A 1 124 ? 19.399 -10.008 2.025 1.00 80.50 124 THR A C 1
ATOM 915 O O . THR A 1 124 ? 19.774 -10.677 1.065 1.00 80.50 124 THR A O 1
ATOM 918 N N . GLY A 1 125 ? 19.868 -8.776 2.246 1.00 73.25 125 GLY A N 1
ATOM 919 C CA . GLY A 1 125 ? 20.757 -8.061 1.324 1.00 73.25 125 GLY A CA 1
ATOM 920 C C . GLY A 1 125 ? 20.069 -7.564 0.044 1.00 73.25 125 GLY A C 1
ATOM 921 O O . GLY A 1 125 ? 20.722 -6.959 -0.804 1.00 73.25 125 GLY A O 1
ATOM 922 N N . MET A 1 126 ? 18.759 -7.798 -0.109 1.00 69.88 126 MET A N 1
ATOM 923 C CA . MET A 1 126 ? 17.946 -7.374 -1.250 1.00 69.88 126 MET A CA 1
ATOM 924 C C . MET A 1 126 ? 16.726 -6.566 -0.766 1.00 69.88 126 MET A C 1
ATOM 926 O O . MET A 1 126 ? 16.091 -6.951 0.220 1.00 69.88 126 MET A O 1
ATOM 930 N N . PRO A 1 127 ? 16.344 -5.464 -1.438 1.00 68.00 127 PRO A N 1
ATOM 931 C CA . PRO A 1 127 ? 16.839 -4.969 -2.728 1.00 68.00 127 PRO A CA 1
ATOM 932 C C . PRO A 1 127 ? 18.223 -4.283 -2.651 1.00 68.00 127 PRO A C 1
ATOM 934 O O . PRO A 1 127 ? 18.587 -3.779 -1.590 1.00 68.00 127 PRO A O 1
ATOM 937 N N . PRO A 1 128 ? 18.997 -4.230 -3.757 1.00 75.69 128 PRO A N 1
ATOM 938 C CA . PRO A 1 128 ? 20.297 -3.556 -3.791 1.00 75.69 128 PRO A CA 1
ATOM 939 C C . PRO A 1 128 ? 20.201 -2.090 -3.356 1.00 75.69 128 PRO A C 1
ATOM 941 O O . PRO A 1 128 ? 19.286 -1.381 -3.795 1.00 75.69 128 PRO A O 1
ATOM 944 N N . LEU A 1 129 ? 21.182 -1.614 -2.575 1.00 76.31 129 LEU A N 1
ATOM 945 C CA . LEU A 1 129 ? 21.212 -0.243 -2.038 1.00 76.31 129 LEU A CA 1
ATOM 946 C C . LEU A 1 129 ? 21.040 0.832 -3.122 1.00 76.31 129 LEU A C 1
ATOM 948 O O . LEU A 1 129 ? 20.377 1.833 -2.878 1.00 76.31 129 LEU A O 1
ATOM 952 N N . ALA A 1 130 ? 21.556 0.604 -4.333 1.00 74.19 130 ALA A N 1
ATOM 953 C CA . ALA A 1 130 ? 21.415 1.532 -5.459 1.00 74.19 130 ALA A CA 1
ATOM 954 C C . ALA A 1 130 ? 19.948 1.781 -5.866 1.00 74.19 130 ALA A C 1
ATOM 956 O O . ALA A 1 130 ? 19.582 2.874 -6.281 1.00 74.19 130 ALA A O 1
ATOM 957 N N . THR A 1 131 ? 19.081 0.775 -5.732 1.00 74.12 131 THR A N 1
ATOM 958 C CA . THR A 1 131 ? 17.652 0.868 -6.092 1.00 74.12 131 THR A CA 1
ATOM 959 C C . THR A 1 131 ? 16.741 1.131 -4.897 1.00 74.12 131 THR A C 1
ATOM 961 O O . THR A 1 131 ? 15.558 1.438 -5.070 1.00 74.12 131 THR A O 1
ATOM 964 N N . LEU A 1 132 ? 17.286 1.030 -3.685 1.00 81.56 132 LEU A N 1
ATOM 965 C CA . LEU A 1 132 ? 16.527 1.079 -2.446 1.00 81.56 132 LEU A CA 1
ATOM 966 C C . LEU A 1 132 ? 15.773 2.398 -2.234 1.00 81.56 132 LEU A C 1
ATOM 968 O O . LEU A 1 132 ? 14.585 2.312 -1.931 1.00 81.56 132 LEU A O 1
ATOM 972 N N . PRO A 1 133 ? 16.357 3.594 -2.459 1.00 82.81 133 PRO A N 1
ATOM 973 C CA . PRO A 1 133 ? 15.623 4.846 -2.277 1.00 82.81 133 PRO A CA 1
ATOM 974 C C . PRO A 1 133 ? 14.370 4.922 -3.156 1.00 82.81 133 PRO A C 1
ATOM 976 O O . PRO A 1 133 ? 13.299 5.287 -2.678 1.00 82.81 133 PRO A O 1
ATOM 979 N N . SER A 1 134 ? 14.476 4.502 -4.423 1.00 83.31 134 SER A N 1
ATOM 980 C CA . SER A 1 134 ? 13.340 4.512 -5.354 1.00 83.31 134 SER A CA 1
ATOM 981 C C . SER A 1 134 ? 12.220 3.554 -4.930 1.00 83.31 134 SER A C 1
ATOM 983 O O . SER A 1 134 ? 11.055 3.944 -4.930 1.00 83.31 134 SER A O 1
ATOM 985 N N . MET A 1 135 ? 12.571 2.341 -4.489 1.00 85.06 135 MET A N 1
ATOM 986 C CA . MET A 1 135 ? 11.611 1.323 -4.040 1.00 85.06 135 MET A CA 1
ATOM 987 C C . MET A 1 135 ? 10.959 1.682 -2.705 1.00 85.06 135 MET A C 1
ATOM 989 O O . MET A 1 135 ? 9.774 1.426 -2.504 1.00 85.06 135 MET A O 1
ATOM 993 N N . LEU A 1 136 ? 11.720 2.290 -1.796 1.00 89.19 136 LEU A N 1
ATOM 994 C CA . LEU A 1 136 ? 11.234 2.726 -0.493 1.00 89.19 136 LEU A CA 1
ATOM 995 C C . LEU A 1 136 ? 10.208 3.853 -0.638 1.00 89.19 136 LEU A C 1
ATOM 997 O O . LEU A 1 136 ? 9.152 3.800 -0.011 1.00 89.19 136 LEU A O 1
ATOM 1001 N N . ILE A 1 137 ? 10.477 4.830 -1.511 1.00 89.50 137 ILE A N 1
ATOM 1002 C CA . ILE A 1 137 ? 9.521 5.899 -1.821 1.00 89.50 137 ILE A CA 1
ATOM 1003 C C . ILE A 1 137 ? 8.285 5.322 -2.520 1.00 89.50 137 ILE A C 1
ATOM 1005 O O . ILE A 1 137 ? 7.165 5.639 -2.128 1.00 89.50 137 ILE A O 1
ATOM 1009 N N . GLU A 1 138 ? 8.463 4.440 -3.506 1.00 88.44 138 GLU A N 1
ATOM 1010 C CA . GLU A 1 138 ? 7.351 3.779 -4.197 1.00 88.44 138 GLU A CA 1
ATOM 1011 C C . GLU A 1 138 ? 6.443 3.005 -3.217 1.00 88.44 138 GLU A C 1
ATOM 1013 O O . GLU A 1 138 ? 5.224 3.194 -3.217 1.00 88.44 138 GLU A O 1
ATOM 1018 N N . CYS A 1 139 ? 7.022 2.206 -2.315 1.00 88.25 139 CYS A N 1
ATOM 1019 C CA . CYS A 1 139 ? 6.279 1.478 -1.285 1.00 88.25 139 CYS A CA 1
ATOM 1020 C C . CYS A 1 139 ? 5.590 2.417 -0.286 1.00 88.25 139 CYS A C 1
ATOM 1022 O O . CYS A 1 139 ? 4.419 2.218 0.041 1.00 88.25 139 CYS A O 1
ATOM 1024 N N . ALA A 1 140 ? 6.276 3.462 0.180 1.00 90.50 140 ALA A N 1
ATOM 1025 C CA . ALA A 1 140 ? 5.685 4.449 1.080 1.00 90.50 140 ALA A CA 1
ATOM 1026 C C . ALA A 1 140 ? 4.464 5.133 0.443 1.00 90.50 140 ALA A C 1
ATOM 1028 O O . ALA A 1 140 ? 3.425 5.272 1.092 1.00 90.50 140 ALA A O 1
ATOM 1029 N N . VAL A 1 141 ? 4.557 5.492 -0.841 1.00 91.62 141 VAL A N 1
ATOM 1030 C CA . VAL A 1 141 ? 3.448 6.063 -1.616 1.00 91.62 141 VAL A CA 1
ATOM 1031 C C . VAL A 1 141 ? 2.297 5.070 -1.735 1.00 91.62 141 VAL A C 1
ATOM 1033 O O . VAL A 1 141 ? 1.154 5.462 -1.519 1.00 91.62 141 VAL A O 1
ATOM 1036 N N . TYR A 1 142 ? 2.557 3.789 -2.012 1.00 89.44 142 TYR A N 1
ATOM 1037 C CA . TYR A 1 142 ? 1.493 2.783 -2.060 1.00 89.44 142 TYR A CA 1
ATOM 1038 C C . TYR A 1 142 ? 0.715 2.690 -0.749 1.00 89.44 142 TYR A C 1
ATOM 1040 O O . TYR A 1 142 ? -0.518 2.736 -0.764 1.00 89.44 142 TYR A O 1
ATOM 1048 N N . GLY A 1 143 ? 1.414 2.592 0.383 1.00 88.56 143 GLY A N 1
ATOM 1049 C CA . GLY A 1 143 ? 0.785 2.519 1.702 1.00 88.56 143 GLY A CA 1
ATOM 1050 C C . GLY A 1 143 ? 0.027 3.800 2.071 1.00 88.56 143 GLY A C 1
ATOM 1051 O O . GLY A 1 143 ? -1.076 3.736 2.617 1.00 88.56 143 GLY A O 1
ATOM 1052 N N . LEU A 1 144 ? 0.583 4.963 1.719 1.00 91.75 144 LEU A N 1
ATOM 1053 C CA . LEU A 1 144 ? -0.036 6.268 1.942 1.00 91.75 144 LEU A CA 1
ATOM 1054 C C . LEU A 1 144 ? -1.308 6.443 1.103 1.00 91.75 144 LEU A C 1
ATOM 1056 O O . LEU A 1 144 ? -2.370 6.722 1.654 1.00 91.75 144 LEU A O 1
ATOM 1060 N N . VAL A 1 145 ? -1.210 6.274 -0.218 1.00 91.00 145 VAL A N 1
ATOM 1061 C CA . VAL A 1 145 ? -2.303 6.535 -1.166 1.00 91.00 145 VAL A CA 1
ATOM 1062 C C . VAL A 1 145 ? -3.439 5.540 -0.967 1.00 91.00 145 VAL A C 1
ATOM 1064 O O . VAL A 1 145 ? -4.591 5.962 -0.906 1.00 91.00 145 VAL A O 1
ATOM 1067 N N . SER A 1 146 ? -3.141 4.248 -0.789 1.00 89.25 146 SER A N 1
ATOM 1068 C CA . SER A 1 146 ? -4.177 3.237 -0.530 1.00 89.25 146 SER A CA 1
ATOM 1069 C C . SER A 1 146 ? -4.944 3.526 0.764 1.00 89.25 146 SER A C 1
ATOM 1071 O O . SER A 1 146 ? -6.174 3.516 0.762 1.00 89.25 146 SER A O 1
ATOM 1073 N N . GLY A 1 147 ? -4.249 3.878 1.850 1.00 85.94 147 GLY A N 1
ATOM 1074 C CA . GLY A 1 147 ? -4.893 4.222 3.117 1.00 85.94 147 GLY A CA 1
ATOM 1075 C C . GLY A 1 147 ? -5.640 5.556 3.094 1.00 85.94 147 GLY A C 1
ATOM 1076 O O . GLY A 1 147 ? -6.679 5.690 3.746 1.00 85.94 147 GLY A O 1
ATOM 1077 N N . LEU A 1 148 ? -5.144 6.543 2.342 1.00 87.25 148 LEU A N 1
ATOM 1078 C CA . LEU A 1 148 ? -5.780 7.853 2.224 1.00 87.25 148 LEU A CA 1
ATOM 1079 C C . LEU A 1 148 ? -7.036 7.782 1.353 1.00 87.25 148 LEU A C 1
ATOM 1081 O O . LEU A 1 148 ? -8.089 8.248 1.779 1.00 87.25 148 LEU A O 1
ATOM 1085 N N . LEU A 1 149 ? -6.970 7.138 0.186 1.00 84.88 149 LEU A N 1
ATOM 1086 C CA . LEU A 1 149 ? -8.145 6.958 -0.670 1.00 84.88 149 LEU A CA 1
ATOM 1087 C C . LEU A 1 149 ? -9.219 6.141 0.018 1.00 84.88 149 LEU A C 1
ATOM 1089 O O . LEU A 1 149 ? -10.388 6.482 -0.091 1.00 84.88 149 LEU A O 1
ATOM 1093 N N . MET A 1 150 ? -8.837 5.135 0.798 1.00 79.56 150 MET A N 1
ATOM 1094 C CA . MET A 1 150 ? -9.807 4.404 1.595 1.00 79.56 150 MET A CA 1
ATOM 1095 C C . MET A 1 150 ? -10.504 5.346 2.600 1.00 79.56 150 MET A C 1
ATOM 1097 O O . MET A 1 150 ? -11.672 5.159 2.901 1.00 79.56 150 MET A O 1
ATOM 1101 N N . LYS A 1 151 ? -9.869 6.412 3.106 1.00 76.12 151 LYS A N 1
ATOM 1102 C CA . LYS A 1 151 ? -10.541 7.404 3.973 1.00 76.12 151 LYS A CA 1
ATOM 1103 C C . LYS A 1 151 ? -11.459 8.372 3.206 1.00 76.12 151 LYS A C 1
ATOM 1105 O O . LYS A 1 151 ? -12.489 8.763 3.752 1.00 76.12 151 LYS A O 1
ATOM 1110 N N . PHE A 1 152 ? -11.075 8.776 1.995 1.00 75.88 152 PHE A N 1
ATOM 1111 C CA . PHE A 1 152 ? -11.771 9.813 1.219 1.00 75.88 152 PHE A CA 1
ATOM 1112 C C . PHE A 1 152 ? -12.857 9.276 0.279 1.00 75.88 152 PHE A C 1
ATOM 1114 O O . PHE A 1 152 ? -13.879 9.932 0.096 1.00 75.88 152 PHE A O 1
ATOM 1121 N N . VAL A 1 153 ? -12.658 8.098 -0.310 1.00 73.81 153 VAL A N 1
ATOM 1122 C CA . VAL A 1 153 ? -13.609 7.479 -1.238 1.00 73.81 153 VAL A CA 1
ATOM 1123 C C . VAL A 1 153 ? -14.676 6.752 -0.424 1.00 73.81 153 VAL A C 1
ATOM 1125 O O . VAL A 1 153 ? -14.370 5.855 0.359 1.00 73.81 153 VAL A O 1
ATOM 1128 N N . ARG A 1 154 ? -15.929 7.186 -0.579 1.00 67.06 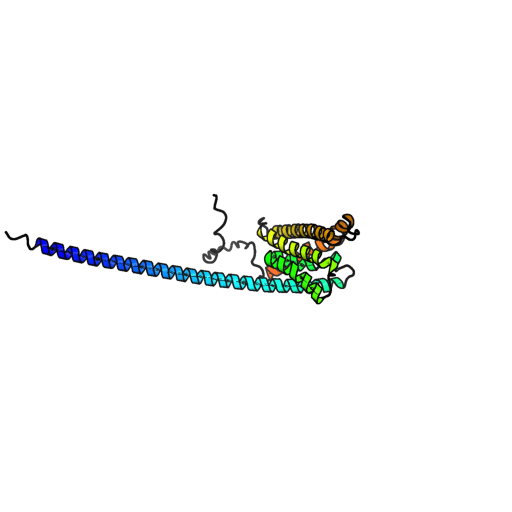154 ARG A N 1
ATOM 1129 C CA . ARG A 1 154 ? -17.114 6.594 0.054 1.00 67.06 154 ARG A CA 1
ATOM 1130 C C . ARG A 1 154 ? -18.219 6.451 -0.984 1.00 67.06 154 ARG A C 1
ATOM 1132 O O . ARG A 1 154 ? -19.198 7.192 -0.963 1.00 67.06 154 ARG A O 1
ATOM 1139 N N . THR A 1 155 ? -18.058 5.513 -1.911 1.00 60.50 155 THR A N 1
ATOM 1140 C CA . THR A 1 155 ? -19.026 5.280 -2.996 1.00 60.50 155 THR A CA 1
ATOM 1141 C C . THR A 1 155 ? -20.188 4.377 -2.543 1.00 60.50 155 THR A C 1
ATOM 1143 O O . THR A 1 155 ? -21.104 4.091 -3.310 1.00 60.50 155 THR A O 1
ATOM 1146 N N . GLY A 1 156 ? -20.193 3.935 -1.277 1.00 61.53 156 GLY A N 1
ATOM 1147 C CA . GLY A 1 156 ? -21.266 3.127 -0.680 1.00 61.53 156 GLY A CA 1
ATOM 1148 C C . GLY A 1 156 ? -21.101 1.617 -0.882 1.00 61.53 156 GLY A C 1
ATOM 1149 O O . GLY A 1 156 ? -21.848 0.838 -0.299 1.00 61.53 156 GLY A O 1
ATOM 1150 N N . HIS A 1 157 ? -20.095 1.192 -1.654 1.00 71.00 157 HIS A N 1
ATOM 1151 C CA . HIS A 1 157 ? -19.741 -0.212 -1.863 1.00 71.00 157 HIS A CA 1
ATOM 1152 C C . HIS A 1 157 ? -18.275 -0.448 -1.483 1.00 71.00 157 HIS A C 1
ATOM 1154 O O . HIS A 1 157 ? -17.375 -0.038 -2.212 1.00 71.00 157 HIS A O 1
ATOM 1160 N N . VAL A 1 158 ? -18.032 -1.195 -0.395 1.00 71.44 158 VAL A N 1
ATOM 1161 C CA . VAL A 1 158 ? -16.675 -1.513 0.116 1.00 71.44 158 VAL A CA 1
ATOM 1162 C C . VAL A 1 158 ? -15.751 -2.047 -0.975 1.00 71.44 158 VAL A C 1
ATOM 1164 O O . VAL A 1 158 ? -14.584 -1.669 -1.044 1.00 71.44 158 VAL A O 1
ATOM 1167 N N . TYR A 1 159 ? -16.270 -2.932 -1.827 1.00 76.38 159 TYR A N 1
ATOM 1168 C CA . TYR A 1 159 ? -15.484 -3.541 -2.895 1.00 76.38 159 TYR A CA 1
ATOM 1169 C C . TYR A 1 159 ? -15.062 -2.513 -3.945 1.00 76.38 159 TYR A C 1
ATOM 1171 O O . TYR A 1 159 ? -13.904 -2.518 -4.350 1.00 76.38 159 TYR A O 1
ATOM 1179 N N . ALA A 1 160 ? -15.961 -1.611 -4.348 1.00 78.81 160 ALA A N 1
ATOM 1180 C CA . ALA A 1 160 ? -15.643 -0.571 -5.321 1.00 78.81 160 ALA A CA 1
ATOM 1181 C C . ALA A 1 160 ? -14.581 0.389 -4.765 1.00 78.81 160 ALA A C 1
ATOM 1183 O O . ALA A 1 160 ? -13.564 0.608 -5.418 1.00 78.81 160 ALA A O 1
ATOM 1184 N N . ASP A 1 161 ? -14.757 0.862 -3.527 1.00 82.62 161 ASP A N 1
ATOM 1185 C CA . ASP A 1 161 ? -13.804 1.757 -2.856 1.00 82.62 161 ASP A CA 1
ATOM 1186 C C . ASP A 1 161 ? -12.415 1.100 -2.728 1.00 82.62 161 ASP A C 1
ATOM 1188 O O . ASP A 1 161 ? -11.379 1.734 -2.955 1.00 82.62 161 ASP A O 1
ATOM 1192 N N . MET A 1 162 ? -12.379 -0.203 -2.432 1.00 82.69 162 MET A N 1
ATOM 1193 C CA . MET A 1 162 ? -11.142 -0.980 -2.364 1.00 82.69 162 MET A CA 1
ATOM 1194 C C . MET A 1 162 ? -10.472 -1.120 -3.739 1.00 82.69 162 MET A C 1
ATOM 1196 O O . MET A 1 162 ? -9.287 -0.833 -3.860 1.00 82.69 162 MET A O 1
ATOM 1200 N N . TYR A 1 163 ? -11.193 -1.514 -4.793 1.00 85.12 163 TYR A N 1
ATOM 1201 C CA . TYR A 1 163 ? -10.596 -1.625 -6.131 1.00 85.12 163 TYR A CA 1
ATOM 1202 C C . TYR A 1 163 ? -10.098 -0.273 -6.653 1.00 85.12 163 TYR A C 1
ATOM 1204 O O . TYR A 1 163 ? -8.995 -0.198 -7.192 1.00 85.12 163 TYR A O 1
ATOM 1212 N N . VAL A 1 164 ? -10.865 0.802 -6.448 1.00 86.06 164 VAL A N 1
ATOM 1213 C CA . VAL A 1 164 ? -10.466 2.161 -6.839 1.00 86.06 164 VAL A CA 1
ATOM 1214 C C . VAL A 1 164 ? -9.207 2.588 -6.086 1.00 86.06 164 VAL A C 1
ATOM 1216 O O . VAL A 1 164 ? -8.246 3.038 -6.709 1.00 86.06 164 VAL A O 1
ATOM 1219 N N . SER A 1 165 ? -9.169 2.402 -4.763 1.00 86.31 165 SER A N 1
ATOM 1220 C CA . SER A 1 165 ? -7.986 2.737 -3.961 1.00 86.31 165 SER A CA 1
ATOM 1221 C C . SER A 1 165 ? -6.758 1.914 -4.349 1.00 86.31 165 SER A C 1
ATOM 1223 O O . SER A 1 165 ? -5.672 2.485 -4.431 1.00 86.31 165 SER A O 1
ATOM 1225 N N . LEU A 1 166 ? -6.909 0.623 -4.669 1.00 86.50 166 LEU A N 1
ATOM 1226 C CA . LEU A 1 166 ? -5.816 -0.202 -5.192 1.00 86.50 166 LEU A CA 1
ATOM 1227 C C . LEU A 1 166 ? -5.279 0.331 -6.517 1.00 86.50 166 LEU A C 1
ATOM 1229 O O . LEU A 1 166 ? -4.076 0.540 -6.639 1.00 86.50 166 LEU A O 1
ATOM 1233 N N . ILE A 1 167 ? -6.152 0.531 -7.508 1.00 89.69 167 ILE A N 1
ATOM 1234 C CA . ILE A 1 167 ? -5.739 0.922 -8.860 1.00 89.69 167 ILE A CA 1
ATOM 1235 C C . ILE A 1 167 ? -5.053 2.288 -8.819 1.00 89.69 167 ILE A C 1
ATOM 1237 O O . ILE A 1 167 ? -3.979 2.457 -9.393 1.00 89.69 167 ILE A O 1
ATOM 1241 N N . VAL A 1 168 ? -5.625 3.254 -8.097 1.00 89.56 168 VAL A N 1
ATOM 1242 C CA . VAL A 1 168 ? -5.029 4.588 -7.980 1.00 89.56 168 VAL A CA 1
ATOM 1243 C C . VAL A 1 168 ? -3.718 4.544 -7.198 1.00 89.56 168 VAL A C 1
ATOM 1245 O O . VAL A 1 168 ? -2.753 5.175 -7.625 1.00 89.56 168 VAL A O 1
ATOM 1248 N N . ALA A 1 169 ? -3.640 3.777 -6.103 1.00 88.00 169 ALA A N 1
ATOM 1249 C CA . ALA A 1 169 ? -2.384 3.601 -5.378 1.00 88.00 169 ALA A CA 1
ATOM 1250 C C . ALA A 1 169 ? -1.310 3.016 -6.296 1.00 88.00 169 ALA A C 1
ATOM 1252 O O . ALA A 1 169 ? -0.226 3.587 -6.386 1.00 88.00 169 ALA A O 1
ATOM 1253 N N . MET A 1 170 ? -1.634 1.946 -7.027 1.00 88.75 170 MET A N 1
ATOM 1254 C CA . MET A 1 170 ? -0.747 1.318 -8.004 1.00 88.75 170 MET A CA 1
ATOM 1255 C C . MET A 1 170 ? -0.245 2.310 -9.048 1.00 88.75 170 MET A C 1
ATOM 1257 O O . MET A 1 170 ? 0.954 2.422 -9.258 1.00 88.75 170 MET A O 1
ATOM 1261 N N . LEU A 1 171 ? -1.124 3.085 -9.675 1.00 89.50 171 LEU A N 1
ATOM 1262 C CA . LEU A 1 171 ? -0.691 4.068 -10.668 1.00 89.50 171 LEU A CA 1
ATOM 1263 C C . LEU A 1 171 ? 0.195 5.158 -10.045 1.00 89.50 171 LEU A C 1
ATOM 1265 O O . LEU A 1 171 ? 1.249 5.477 -10.595 1.00 89.50 171 LEU A O 1
ATOM 1269 N N . ALA A 1 172 ? -0.182 5.683 -8.876 1.00 88.62 172 ALA A N 1
ATOM 1270 C CA . ALA A 1 172 ? 0.567 6.734 -8.194 1.00 88.62 172 ALA A CA 1
ATOM 1271 C C . ALA A 1 172 ? 1.987 6.289 -7.812 1.00 88.62 172 ALA A C 1
ATOM 1273 O O . ALA A 1 172 ? 2.950 7.007 -8.087 1.00 88.62 172 ALA A O 1
ATOM 1274 N N . GLY A 1 173 ? 2.143 5.096 -7.230 1.00 86.25 173 GLY A N 1
ATOM 1275 C CA . GLY A 1 173 ? 3.469 4.588 -6.876 1.00 86.25 173 GLY A CA 1
ATOM 1276 C C . GLY A 1 173 ? 4.327 4.261 -8.099 1.00 86.25 173 GLY A C 1
ATOM 1277 O O . GLY A 1 173 ? 5.520 4.537 -8.066 1.00 86.25 173 GLY A O 1
ATOM 1278 N N . ARG A 1 174 ? 3.747 3.804 -9.219 1.00 88.06 174 ARG A N 1
ATOM 1279 C CA . ARG A 1 174 ? 4.496 3.568 -10.473 1.00 88.06 174 ARG A CA 1
ATOM 1280 C C . ARG A 1 174 ? 5.007 4.860 -11.108 1.00 88.06 174 ARG A C 1
ATOM 1282 O O . ARG A 1 174 ? 6.127 4.893 -11.623 1.00 88.06 174 ARG A O 1
ATOM 1289 N N . ILE A 1 175 ? 4.204 5.924 -11.056 1.00 87.38 175 ILE A N 1
ATOM 1290 C CA . ILE A 1 175 ? 4.598 7.255 -11.534 1.00 87.38 175 ILE A CA 1
ATOM 1291 C C . ILE A 1 175 ? 5.716 7.807 -10.646 1.00 87.38 175 ILE A C 1
ATOM 1293 O O . ILE A 1 175 ? 6.780 8.158 -11.150 1.00 87.38 175 ILE A O 1
ATOM 1297 N N . ILE A 1 176 ? 5.517 7.827 -9.325 1.00 87.94 176 ILE A N 1
ATOM 1298 C CA . ILE A 1 176 ? 6.490 8.406 -8.389 1.00 87.94 176 ILE A CA 1
ATOM 1299 C C . ILE A 1 176 ? 7.772 7.567 -8.329 1.00 87.94 176 ILE A C 1
ATOM 1301 O O . ILE A 1 176 ? 8.862 8.123 -8.423 1.00 87.94 176 ILE A O 1
ATOM 1305 N N . GLY A 1 177 ? 7.670 6.240 -8.262 1.00 84.38 177 GLY A N 1
ATOM 1306 C CA . GLY A 1 177 ? 8.812 5.325 -8.313 1.00 84.38 177 GLY A CA 1
ATOM 1307 C C . GLY A 1 177 ? 9.593 5.445 -9.621 1.00 84.38 177 GLY A C 1
ATOM 1308 O O . GLY A 1 177 ? 10.823 5.451 -9.615 1.00 84.38 177 GLY A O 1
ATOM 1309 N N . GLY A 1 178 ? 8.891 5.636 -10.742 1.00 82.50 178 GLY A N 1
ATOM 1310 C CA . GLY A 1 178 ? 9.483 5.939 -12.041 1.00 82.50 178 GLY A CA 1
ATOM 1311 C C . GLY A 1 178 ? 10.288 7.234 -12.064 1.00 82.50 178 GLY A C 1
ATOM 1312 O O . GLY A 1 178 ? 11.420 7.233 -12.549 1.00 82.50 178 GLY A O 1
ATOM 1313 N N . ILE A 1 179 ? 9.718 8.312 -11.516 1.00 84.25 179 ILE A N 1
ATOM 1314 C CA . ILE A 1 179 ? 10.365 9.626 -11.406 1.00 84.25 179 ILE A CA 1
ATOM 1315 C C . ILE A 1 179 ? 11.571 9.546 -10.470 1.00 84.25 179 ILE A C 1
ATOM 1317 O O . ILE A 1 179 ? 12.660 9.968 -10.841 1.00 84.25 179 ILE A O 1
ATOM 1321 N N . CYS A 1 180 ? 11.423 8.952 -9.284 1.00 83.38 180 CYS A N 1
ATOM 1322 C CA . CYS A 1 180 ? 12.533 8.774 -8.351 1.00 83.38 180 CYS A CA 1
ATOM 1323 C C . CYS A 1 180 ? 13.659 7.963 -8.990 1.00 83.38 180 CYS A C 1
ATOM 1325 O O . CYS A 1 180 ? 14.816 8.361 -8.919 1.00 83.38 180 CYS A O 1
ATOM 1327 N N . LYS A 1 181 ? 13.339 6.858 -9.671 1.00 79.56 181 LYS A N 1
ATOM 1328 C CA . LYS A 1 181 ? 14.354 6.060 -10.359 1.00 79.56 181 LYS A CA 1
ATOM 1329 C C . LYS A 1 181 ? 15.059 6.860 -11.457 1.00 79.56 181 LYS A C 1
ATOM 1331 O O . LYS A 1 181 ? 16.271 6.756 -11.549 1.00 79.56 181 LYS A O 1
ATOM 1336 N N . ALA A 1 182 ? 14.343 7.702 -12.205 1.00 80.31 182 ALA A N 1
ATOM 1337 C CA . ALA A 1 182 ? 14.943 8.609 -13.189 1.00 80.31 182 ALA A CA 1
ATOM 1338 C C . ALA A 1 182 ? 15.907 9.630 -12.560 1.00 80.31 182 ALA A C 1
ATOM 1340 O O . ALA A 1 182 ? 16.916 9.970 -13.164 1.00 80.31 182 ALA A O 1
ATOM 1341 N N . LEU A 1 183 ? 15.595 10.116 -11.354 1.00 78.69 183 LEU A N 1
ATOM 1342 C CA . LEU A 1 183 ? 16.414 11.097 -10.636 1.00 78.69 183 LEU A CA 1
ATOM 1343 C C . LEU A 1 183 ? 17.656 10.482 -9.973 1.00 78.69 183 LEU A C 1
ATOM 1345 O O . LEU A 1 183 ? 18.653 11.178 -9.812 1.00 78.69 183 LEU A O 1
ATOM 1349 N N . PHE A 1 184 ? 17.587 9.213 -9.557 1.00 76.38 184 PHE A N 1
ATOM 1350 C CA . PHE A 1 184 ? 18.688 8.523 -8.873 1.00 76.38 184 PHE A CA 1
ATOM 1351 C C . PHE A 1 184 ? 19.569 7.677 -9.812 1.00 76.38 184 PHE A C 1
ATOM 1353 O O . PHE A 1 184 ? 20.745 7.493 -9.514 1.00 76.38 184 PHE A O 1
ATOM 1360 N N . PHE A 1 185 ? 19.040 7.164 -10.930 1.00 69.62 185 PHE A N 1
ATOM 1361 C CA . PHE A 1 185 ? 19.813 6.474 -11.975 1.00 69.62 185 PHE A CA 1
ATOM 1362 C C . PHE A 1 185 ? 20.160 7.455 -13.105 1.00 69.62 185 PHE A C 1
ATOM 1364 O O . PHE A 1 185 ? 19.569 7.428 -14.184 1.00 69.62 185 PHE A O 1
ATOM 1371 N N . THR A 1 186 ? 21.122 8.338 -12.838 1.00 57.22 186 THR A N 1
ATOM 1372 C CA . THR A 1 186 ? 21.544 9.423 -13.747 1.00 57.22 186 THR A CA 1
ATOM 1373 C C . THR A 1 186 ? 22.647 8.998 -14.731 1.00 57.22 186 THR A C 1
ATOM 1375 O O . THR A 1 186 ? 23.065 9.798 -15.562 1.00 57.22 186 THR A O 1
ATOM 1378 N N . ASP A 1 187 ? 23.080 7.732 -14.718 1.00 58.78 187 ASP A N 1
ATOM 1379 C CA . ASP A 1 187 ? 24.184 7.223 -15.559 1.00 58.78 187 ASP A CA 1
ATOM 1380 C C . ASP A 1 187 ? 23.813 7.018 -17.050 1.00 58.78 187 ASP A C 1
ATOM 1382 O O . ASP A 1 187 ? 24.537 6.375 -17.804 1.00 58.78 187 ASP A O 1
ATOM 1386 N N . GLY A 1 188 ? 22.687 7.573 -17.512 1.00 55.91 188 GLY A N 1
ATOM 1387 C CA . GLY A 1 188 ? 22.344 7.665 -18.940 1.00 55.91 188 GLY A CA 1
ATOM 1388 C C . GLY A 1 188 ? 21.631 6.454 -19.559 1.00 55.91 188 GLY A C 1
ATOM 1389 O O . GLY A 1 188 ? 21.167 6.550 -20.692 1.00 55.91 188 GLY A O 1
ATOM 1390 N N . GLU A 1 189 ? 21.459 5.344 -18.838 1.00 64.12 189 GLU A N 1
ATOM 1391 C CA . GLU A 1 189 ? 20.778 4.144 -19.366 1.00 64.12 189 GLU A CA 1
ATOM 1392 C C . GLU A 1 189 ? 19.253 4.123 -19.142 1.00 64.12 189 GLU A C 1
ATOM 1394 O O . GLU A 1 189 ? 18.540 3.252 -19.652 1.00 64.12 189 GLU A O 1
ATOM 1399 N N . TYR A 1 190 ? 18.712 5.075 -18.377 1.00 70.81 190 TYR A N 1
ATOM 1400 C CA . TYR A 1 190 ? 17.293 5.084 -18.033 1.00 70.81 190 TYR A CA 1
ATOM 1401 C C . TYR A 1 190 ? 16.445 5.787 -19.099 1.00 70.81 190 TYR A C 1
ATOM 1403 O O . TYR A 1 190 ? 16.344 7.011 -19.147 1.00 70.81 190 TYR A O 1
ATOM 1411 N N . THR A 1 191 ? 15.793 4.999 -19.956 1.00 82.31 191 THR A N 1
ATOM 1412 C CA . THR A 1 191 ? 14.882 5.511 -20.990 1.00 82.31 191 THR A CA 1
ATOM 1413 C C . THR A 1 191 ? 13.418 5.429 -20.556 1.00 82.31 191 THR A C 1
ATOM 1415 O O . THR A 1 191 ? 13.014 4.526 -19.818 1.00 82.31 191 THR A O 1
ATOM 1418 N N . ILE A 1 192 ? 12.577 6.325 -21.087 1.00 79.44 192 ILE A N 1
ATOM 1419 C CA . ILE A 1 192 ? 11.115 6.268 -20.896 1.00 79.44 192 ILE A CA 1
ATOM 1420 C C . ILE A 1 192 ? 10.545 4.932 -21.397 1.00 79.44 192 ILE A C 1
ATOM 1422 O O . ILE A 1 192 ? 9.631 4.380 -20.788 1.00 79.44 192 ILE A O 1
ATOM 1426 N N . ALA A 1 193 ? 11.125 4.365 -22.460 1.00 81.69 193 ALA A N 1
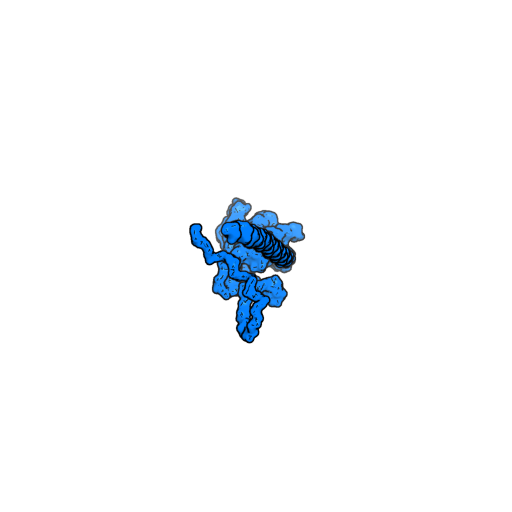ATOM 1427 C CA . ALA A 1 193 ? 10.753 3.049 -22.970 1.00 81.69 193 ALA A CA 1
ATOM 1428 C C . ALA A 1 193 ? 11.095 1.921 -21.978 1.00 81.69 193 ALA A C 1
ATOM 1430 O O . ALA A 1 193 ? 10.274 1.028 -21.757 1.00 81.69 193 ALA A O 1
ATOM 1431 N N . ALA A 1 194 ? 12.269 1.969 -21.337 1.00 80.75 194 ALA A N 1
ATOM 1432 C CA . ALA A 1 194 ? 12.662 1.001 -20.314 1.00 80.75 194 ALA A CA 1
ATOM 1433 C C . ALA A 1 194 ? 11.780 1.106 -19.061 1.00 80.75 194 ALA A C 1
ATOM 1435 O O . ALA A 1 194 ? 11.346 0.080 -18.534 1.00 80.75 194 ALA A O 1
ATOM 1436 N N . TRP A 1 195 ? 11.452 2.329 -18.630 1.00 83.56 195 TRP A N 1
ATOM 1437 C CA . TRP A 1 195 ? 10.479 2.580 -17.565 1.00 83.56 195 TRP A CA 1
ATOM 1438 C C . TRP A 1 195 ? 9.111 1.979 -17.905 1.00 83.56 195 TRP A C 1
ATOM 1440 O O . TRP A 1 195 ? 8.607 1.136 -17.162 1.00 83.56 195 TRP A O 1
ATOM 1450 N N . ALA A 1 196 ? 8.539 2.344 -19.055 1.00 82.75 196 ALA A N 1
ATOM 1451 C CA . ALA A 1 196 ? 7.218 1.879 -19.462 1.00 82.75 196 ALA A CA 1
ATOM 1452 C C . ALA A 1 196 ? 7.164 0.345 -19.590 1.00 82.75 196 ALA A C 1
ATOM 1454 O O . ALA A 1 196 ? 6.231 -0.305 -19.114 1.00 82.75 196 ALA A O 1
ATOM 1455 N N . THR A 1 197 ? 8.208 -0.258 -20.158 1.00 81.88 197 THR A N 1
ATOM 1456 C CA . THR A 1 197 ? 8.297 -1.716 -20.298 1.00 81.88 197 THR A CA 1
ATOM 1457 C C . THR A 1 197 ? 8.407 -2.408 -18.938 1.00 81.88 197 THR A C 1
ATOM 1459 O O . THR A 1 197 ? 7.765 -3.432 -18.710 1.00 81.88 197 THR A O 1
ATOM 1462 N N . ALA A 1 198 ? 9.193 -1.866 -18.006 1.00 77.81 198 ALA A N 1
ATOM 1463 C CA . ALA A 1 198 ? 9.352 -2.454 -16.679 1.00 77.81 198 ALA A CA 1
ATOM 1464 C C . ALA A 1 198 ? 8.068 -2.355 -15.841 1.00 77.81 198 ALA A C 1
ATOM 1466 O O . ALA A 1 198 ? 7.653 -3.341 -15.235 1.00 77.81 198 ALA A O 1
ATOM 1467 N N . TYR A 1 199 ? 7.427 -1.187 -15.829 1.00 79.81 199 TYR A N 1
ATOM 1468 C CA . TYR A 1 199 ? 6.329 -0.892 -14.909 1.00 79.81 199 TYR A CA 1
ATOM 1469 C C . TYR A 1 199 ? 4.931 -1.203 -15.451 1.00 79.81 199 TYR A C 1
ATOM 1471 O O . TYR A 1 199 ? 4.019 -1.378 -14.646 1.00 79.81 199 TYR A O 1
ATOM 1479 N N . PHE A 1 200 ? 4.753 -1.311 -16.771 1.00 81.50 200 PHE A N 1
ATOM 1480 C CA . PHE A 1 200 ? 3.469 -1.692 -17.369 1.00 81.50 200 PHE A CA 1
ATOM 1481 C C . PHE A 1 200 ? 3.538 -3.075 -18.007 1.00 81.50 200 PHE A C 1
ATOM 1483 O O . PHE A 1 200 ? 2.747 -3.937 -17.657 1.00 81.50 200 PHE A O 1
ATOM 1490 N N . VAL A 1 201 ? 4.511 -3.347 -18.880 1.00 82.12 201 VAL A N 1
ATOM 1491 C CA . VAL A 1 201 ? 4.542 -4.622 -19.624 1.00 82.12 201 VAL A CA 1
ATOM 1492 C C . VAL A 1 201 ? 4.958 -5.793 -18.730 1.00 82.12 201 VAL A C 1
ATOM 1494 O O . VAL A 1 201 ? 4.257 -6.799 -18.657 1.00 82.12 201 VAL A O 1
ATOM 1497 N N . LYS A 1 202 ? 6.077 -5.668 -18.008 1.00 80.12 202 LYS A N 1
ATOM 1498 C CA . LYS A 1 202 ? 6.587 -6.741 -17.135 1.00 80.12 202 LYS A CA 1
ATOM 1499 C C . LYS A 1 202 ? 5.808 -6.879 -15.828 1.00 80.12 202 LYS A C 1
ATOM 1501 O O . LYS A 1 202 ? 5.741 -7.978 -15.287 1.00 80.12 202 LYS A O 1
ATOM 1506 N N . ALA A 1 203 ? 5.213 -5.792 -15.339 1.00 79.12 203 ALA A N 1
ATOM 1507 C CA . ALA A 1 203 ? 4.458 -5.791 -14.089 1.00 79.12 203 ALA A CA 1
ATOM 1508 C C . ALA A 1 203 ? 2.986 -6.215 -14.250 1.00 79.12 203 ALA A C 1
ATOM 1510 O O . ALA A 1 203 ? 2.347 -6.513 -13.245 1.00 79.12 203 ALA A O 1
ATOM 1511 N N . LEU A 1 204 ? 2.443 -6.271 -15.474 1.00 82.75 204 LEU A N 1
ATOM 1512 C CA . LEU A 1 204 ? 1.075 -6.735 -15.763 1.00 82.75 204 LEU A CA 1
ATOM 1513 C C . LEU A 1 204 ? 0.678 -8.035 -15.037 1.00 82.75 204 LEU A C 1
ATOM 1515 O O . LEU A 1 204 ? -0.341 -8.023 -14.345 1.00 82.75 204 LEU A O 1
ATOM 1519 N N . PRO A 1 205 ? 1.446 -9.140 -15.121 1.00 82.69 205 PRO A N 1
ATOM 1520 C CA . PRO A 1 205 ? 1.115 -10.366 -14.389 1.00 82.69 205 PRO A CA 1
ATOM 1521 C C . PRO A 1 205 ? 1.080 -10.160 -12.867 1.00 82.69 205 PRO A C 1
ATOM 1523 O O . PRO A 1 205 ? 0.225 -10.732 -12.189 1.00 82.69 205 PRO A O 1
ATOM 1526 N N . GLY A 1 206 ? 1.955 -9.308 -12.325 1.00 81.25 206 GLY A N 1
ATOM 1527 C CA . GLY A 1 206 ? 1.927 -8.909 -10.919 1.00 81.25 206 GLY A CA 1
ATOM 1528 C C . GLY A 1 206 ? 0.665 -8.124 -10.560 1.00 81.25 206 GLY A C 1
ATOM 1529 O O . GLY A 1 206 ? 0.011 -8.456 -9.579 1.00 81.25 206 GLY A O 1
ATOM 1530 N N . ILE A 1 207 ? 0.271 -7.150 -11.386 1.00 85.06 207 ILE A N 1
ATOM 1531 C CA . ILE A 1 207 ? -0.937 -6.332 -11.190 1.00 85.06 207 ILE A CA 1
ATOM 1532 C C . ILE A 1 207 ? -2.186 -7.217 -11.161 1.00 85.06 207 ILE A C 1
ATOM 1534 O O . ILE A 1 207 ? -2.998 -7.102 -10.245 1.00 85.06 207 ILE A O 1
ATOM 1538 N N . VAL A 1 208 ? -2.321 -8.141 -12.117 1.00 86.00 208 VAL A N 1
ATOM 1539 C CA . VAL A 1 208 ? -3.443 -9.094 -12.152 1.00 86.00 208 VAL A CA 1
ATOM 1540 C C . VAL A 1 208 ? -3.477 -9.932 -10.873 1.00 86.00 208 VAL A C 1
ATO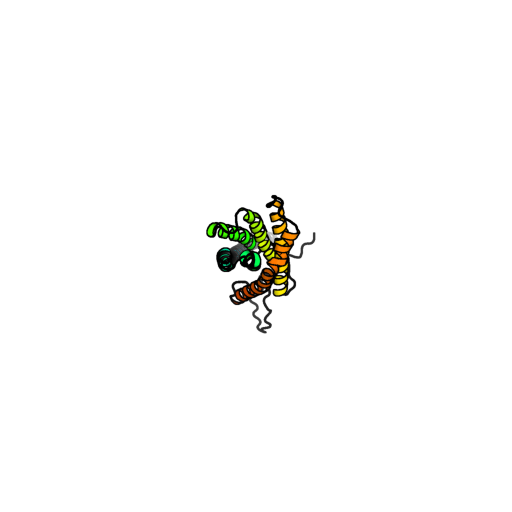M 1542 O O . VAL A 1 208 ? -4.533 -10.087 -10.259 1.00 86.00 208 VAL A O 1
ATOM 1545 N N . MET A 1 209 ? -2.317 -10.420 -10.424 1.00 84.00 209 MET A N 1
ATOM 1546 C CA . MET A 1 209 ? -2.216 -11.183 -9.183 1.00 84.00 209 MET A CA 1
ATOM 1547 C C . MET A 1 209 ? -2.574 -10.338 -7.954 1.00 84.00 209 MET A C 1
ATOM 1549 O O . MET A 1 209 ? -3.315 -10.809 -7.098 1.00 84.00 209 MET A O 1
ATOM 1553 N N . HIS A 1 210 ? -2.132 -9.084 -7.869 1.00 84.69 210 HIS A N 1
ATOM 1554 C CA . HIS A 1 210 ? -2.468 -8.178 -6.768 1.00 84.69 210 HIS A CA 1
ATOM 1555 C C . HIS A 1 210 ? -3.967 -7.867 -6.715 1.00 84.69 210 HIS A C 1
ATOM 1557 O O . HIS A 1 210 ? -4.551 -7.917 -5.634 1.00 84.69 210 HIS A O 1
ATOM 1563 N N . LEU A 1 211 ? -4.604 -7.605 -7.863 1.00 84.69 211 LEU A N 1
ATOM 1564 C CA . LEU A 1 211 ? -6.046 -7.347 -7.948 1.00 84.69 211 LEU A CA 1
ATOM 1565 C C . LEU A 1 211 ? -6.895 -8.572 -7.582 1.00 84.69 211 LEU A C 1
ATOM 1567 O O . LEU A 1 211 ? -8.027 -8.404 -7.138 1.00 84.69 211 LEU A O 1
ATOM 1571 N N . ALA A 1 212 ? -6.379 -9.789 -7.746 1.00 84.25 212 ALA A N 1
ATOM 1572 C CA . ALA A 1 212 ? -7.061 -11.005 -7.304 1.00 84.25 212 ALA A CA 1
ATOM 1573 C C . ALA A 1 212 ? -6.783 -11.318 -5.822 1.00 84.25 212 ALA A C 1
ATOM 1575 O O . ALA A 1 212 ? -7.688 -11.658 -5.053 1.00 84.25 212 ALA A O 1
ATOM 1576 N N . LEU A 1 213 ? -5.522 -11.194 -5.406 1.00 83.25 213 LEU A N 1
ATOM 1577 C CA . LEU A 1 213 ? -5.046 -11.653 -4.106 1.00 83.25 213 LEU A CA 1
ATOM 1578 C C . LEU A 1 213 ? -5.394 -10.675 -2.982 1.00 83.25 213 LEU A C 1
ATOM 1580 O O . LEU A 1 213 ? -5.863 -11.114 -1.935 1.00 83.25 213 LEU A O 1
ATOM 1584 N N . ILE A 1 214 ? -5.230 -9.364 -3.184 1.00 84.94 214 ILE A N 1
ATOM 1585 C CA . ILE A 1 214 ? -5.488 -8.367 -2.132 1.00 84.94 214 ILE A CA 1
ATOM 1586 C C . ILE A 1 214 ? -6.960 -8.393 -1.683 1.00 84.94 214 ILE A C 1
ATOM 1588 O O . ILE A 1 214 ? -7.186 -8.545 -0.481 1.00 84.94 214 ILE A O 1
ATOM 1592 N N . PRO A 1 215 ? -7.971 -8.348 -2.577 1.00 81.75 215 PRO A N 1
ATOM 1593 C CA . PRO A 1 215 ? -9.374 -8.453 -2.171 1.00 81.75 215 PRO A CA 1
ATOM 1594 C C . PRO A 1 215 ? -9.695 -9.757 -1.441 1.00 81.75 215 PRO A C 1
ATOM 1596 O O . PRO A 1 215 ? -10.427 -9.747 -0.452 1.00 81.75 215 PRO A O 1
ATOM 1599 N N . SER A 1 216 ? -9.104 -10.870 -1.886 1.00 82.88 216 SER A N 1
ATOM 1600 C CA . SER A 1 216 ? -9.287 -12.185 -1.263 1.00 82.88 216 SER A CA 1
ATOM 1601 C C . SER A 1 216 ? -8.748 -12.213 0.169 1.00 82.88 216 SER A C 1
ATOM 1603 O O . SER A 1 216 ? -9.406 -12.727 1.075 1.00 82.88 216 SER A O 1
ATOM 1605 N N . VAL A 1 217 ? -7.574 -11.618 0.401 1.00 83.19 217 VAL A N 1
ATOM 1606 C CA . VAL A 1 217 ? -6.980 -11.523 1.742 1.00 83.19 217 VAL A CA 1
ATOM 1607 C C . VAL A 1 217 ? -7.776 -10.567 2.630 1.00 83.19 217 VAL A C 1
ATOM 1609 O O . VAL A 1 217 ? -8.043 -10.901 3.783 1.00 83.19 217 VAL A O 1
ATOM 1612 N N . VAL A 1 218 ? -8.220 -9.417 2.109 1.00 79.38 218 VAL A N 1
ATOM 1613 C CA . VAL A 1 218 ? -9.098 -8.500 2.858 1.00 79.38 218 VAL A CA 1
ATOM 1614 C C . VAL A 1 218 ? -10.385 -9.213 3.271 1.00 79.38 218 VAL A C 1
ATOM 1616 O O . VAL A 1 218 ? -10.783 -9.122 4.430 1.00 79.38 218 VAL A O 1
ATOM 1619 N N . PHE A 1 219 ? -10.996 -9.989 2.375 1.00 77.31 219 PHE A N 1
ATOM 1620 C CA . PHE A 1 219 ? -12.189 -10.773 2.687 1.00 77.31 219 PHE A CA 1
ATOM 1621 C C . PHE A 1 219 ? -11.931 -11.827 3.774 1.00 77.31 219 PHE A C 1
ATOM 1623 O O . PHE A 1 219 ? -12.719 -11.959 4.712 1.00 77.31 219 PHE A O 1
ATOM 1630 N N . ALA A 1 220 ? -10.810 -12.549 3.698 1.00 78.12 220 ALA A N 1
ATOM 1631 C CA . ALA A 1 220 ? -10.423 -13.506 4.733 1.00 78.12 220 ALA A CA 1
ATOM 1632 C C . ALA A 1 220 ? -10.230 -12.825 6.101 1.00 78.12 220 ALA A C 1
ATOM 1634 O O . ALA A 1 220 ? -10.673 -13.352 7.123 1.00 78.12 220 ALA A O 1
ATOM 1635 N N . LEU A 1 221 ? -9.638 -11.627 6.123 1.00 75.38 221 LEU A N 1
ATOM 1636 C CA . LEU A 1 221 ? -9.437 -10.836 7.340 1.00 75.38 221 LEU A CA 1
ATOM 1637 C C . LEU A 1 221 ? -10.745 -10.253 7.897 1.00 75.38 221 LEU A C 1
ATOM 1639 O O . LEU A 1 221 ? -10.930 -10.245 9.117 1.00 75.38 221 LEU A O 1
ATOM 1643 N N . MET A 1 222 ? -11.677 -9.844 7.029 1.00 70.12 222 MET A N 1
ATOM 1644 C CA . MET A 1 222 ? -13.040 -9.466 7.425 1.00 70.12 222 MET A CA 1
ATOM 1645 C C . MET A 1 222 ? -13.773 -10.654 8.056 1.00 70.12 222 MET A C 1
ATOM 1647 O O . MET A 1 222 ? -14.369 -10.524 9.123 1.00 70.12 222 MET A O 1
ATOM 1651 N N . LYS A 1 223 ? -13.665 -11.848 7.458 1.00 67.00 223 LYS A N 1
ATOM 1652 C CA . LYS A 1 223 ? -14.248 -13.082 8.010 1.00 67.00 223 LYS A CA 1
ATOM 1653 C C . LYS A 1 223 ? -13.629 -13.461 9.360 1.00 67.00 223 LYS A C 1
ATOM 1655 O O . LYS A 1 223 ? -14.334 -13.956 10.236 1.00 67.00 223 LYS A O 1
ATOM 1660 N N . ALA A 1 224 ? -12.342 -13.180 9.550 1.00 70.50 224 ALA A N 1
ATOM 1661 C CA . ALA A 1 224 ? -11.640 -13.357 10.819 1.00 70.50 224 ALA A CA 1
ATOM 1662 C C . ALA A 1 224 ? -11.970 -12.273 11.872 1.00 70.50 224 ALA A C 1
ATOM 1664 O O . ALA A 1 224 ? -11.422 -12.320 12.972 1.00 70.50 224 ALA A O 1
ATOM 1665 N N . ARG A 1 225 ? -12.854 -11.304 11.563 1.00 62.88 225 ARG A N 1
ATOM 1666 C CA . ARG A 1 225 ? -13.230 -10.153 12.415 1.00 62.88 225 ARG A CA 1
ATOM 1667 C C . ARG A 1 225 ? -12.041 -9.310 12.898 1.00 62.88 225 ARG A C 1
ATOM 1669 O O . ARG A 1 225 ? -12.115 -8.643 13.929 1.00 62.88 225 ARG A O 1
ATOM 1676 N N . VAL A 1 226 ? -10.930 -9.334 12.164 1.00 59.81 226 VAL A N 1
ATOM 1677 C CA . VAL A 1 226 ? -9.727 -8.558 12.505 1.00 59.81 226 VAL A CA 1
ATOM 1678 C C . VAL A 1 226 ? -9.951 -7.072 12.193 1.00 59.81 226 VAL A C 1
ATOM 1680 O O . VAL A 1 226 ? -9.504 -6.187 12.935 1.00 59.81 226 VAL A O 1
ATOM 1683 N N . THR A 1 227 ? -10.722 -6.796 11.143 1.00 57.06 227 THR A N 1
ATOM 1684 C CA . THR A 1 227 ? -11.163 -5.461 10.737 1.00 57.06 227 THR A CA 1
ATOM 1685 C C . THR A 1 227 ? -12.617 -5.220 11.131 1.00 57.06 227 THR A C 1
ATOM 1687 O O . THR A 1 227 ? -13.442 -6.130 11.091 1.00 57.06 227 THR A O 1
ATOM 1690 N N . GLU A 1 228 ? -12.926 -3.992 11.552 1.00 55.69 228 GLU A N 1
ATOM 1691 C CA . GLU A 1 228 ? -14.315 -3.576 11.757 1.00 55.69 228 GLU A CA 1
ATOM 1692 C C . GLU A 1 228 ? -14.993 -3.447 10.391 1.00 55.69 228 GLU A C 1
ATOM 1694 O O . GLU A 1 228 ? -14.402 -2.938 9.432 1.00 55.69 228 GLU A O 1
ATOM 1699 N N . GLU A 1 229 ? -16.210 -3.974 10.281 1.00 56.41 229 GLU A N 1
ATOM 1700 C CA . GLU A 1 229 ? -16.956 -3.976 9.030 1.00 56.41 229 GLU A CA 1
ATOM 1701 C C . GLU A 1 229 ? -17.320 -2.534 8.658 1.00 56.41 229 GLU A C 1
ATOM 1703 O O . GLU A 1 229 ? -18.084 -1.863 9.345 1.00 56.41 229 GLU A O 1
ATOM 1708 N N . ARG A 1 230 ? -16.710 -2.035 7.577 1.00 56.41 230 ARG A N 1
ATOM 1709 C CA . ARG A 1 230 ? -16.762 -0.620 7.179 1.00 56.41 230 ARG A CA 1
ATOM 1710 C C . ARG A 1 230 ? -18.166 -0.122 6.824 1.00 56.41 230 ARG A C 1
ATOM 1712 O O . ARG A 1 230 ? -18.435 1.065 6.960 1.00 56.41 230 ARG A O 1
ATOM 1719 N N . TYR A 1 231 ? -19.034 -1.027 6.385 1.00 49.34 231 TYR A N 1
ATOM 1720 C CA . TYR A 1 231 ? -20.468 -0.796 6.269 1.00 49.34 231 TYR A CA 1
ATOM 1721 C C . TYR A 1 231 ? -21.172 -1.950 6.978 1.00 49.34 231 TYR A C 1
ATOM 1723 O O . TYR A 1 231 ? -21.233 -3.041 6.405 1.00 49.34 231 TYR A O 1
ATOM 1731 N N . PRO A 1 232 ? -21.675 -1.761 8.208 1.00 53.69 232 PRO A N 1
ATOM 1732 C CA . PRO A 1 232 ? -22.499 -2.779 8.833 1.00 53.69 232 PRO A CA 1
ATOM 1733 C C . PRO A 1 232 ? -23.714 -3.007 7.935 1.00 53.69 232 PRO A C 1
ATOM 1735 O O . PRO A 1 232 ? -24.418 -2.062 7.570 1.00 53.69 232 PRO A O 1
ATOM 1738 N N . LYS A 1 233 ? -23.961 -4.259 7.543 1.00 46.06 233 LYS A N 1
ATOM 1739 C CA . LYS A 1 233 ? -25.245 -4.599 6.931 1.00 46.06 233 LYS A CA 1
ATOM 1740 C C . LYS A 1 233 ? -26.306 -4.309 7.984 1.00 46.06 233 LYS A C 1
ATOM 1742 O O . LYS A 1 233 ? -26.286 -4.949 9.035 1.00 46.06 233 LYS A O 1
ATOM 1747 N N . ILE A 1 234 ? -27.192 -3.348 7.714 1.00 44.28 234 ILE A N 1
ATOM 1748 C CA . ILE A 1 234 ? -28.418 -3.190 8.494 1.00 44.28 234 ILE A CA 1
ATOM 1749 C C . ILE A 1 234 ? -29.155 -4.508 8.326 1.00 44.28 234 ILE A C 1
ATOM 1751 O O . ILE A 1 234 ? -29.651 -4.851 7.254 1.00 44.28 234 ILE A O 1
ATOM 1755 N N . LYS A 1 235 ? -29.080 -5.305 9.375 1.00 39.59 235 LYS A N 1
ATOM 1756 C CA . LYS A 1 235 ? -29.815 -6.535 9.508 1.00 39.59 235 LYS A CA 1
ATOM 1757 C C . LYS A 1 235 ? -31.206 -6.085 9.929 1.00 39.59 235 LYS A C 1
ATOM 1759 O O . LYS A 1 235 ? -31.357 -5.534 11.017 1.00 39.59 235 LYS A O 1
ATOM 1764 N N . ASP A 1 236 ? -32.169 -6.188 9.015 1.00 48.31 236 ASP A N 1
ATOM 1765 C CA . ASP A 1 236 ? -33.586 -5.969 9.317 1.00 48.31 236 ASP A CA 1
ATOM 1766 C C . ASP A 1 236 ? -34.085 -7.169 10.136 1.00 48.31 236 ASP A C 1
ATOM 1768 O O . ASP A 1 236 ? -34.840 -8.032 9.691 1.00 48.31 236 ASP A O 1
ATOM 1772 N N . ASP A 1 237 ? -33.520 -7.288 11.331 1.00 48.22 237 ASP A N 1
ATOM 1773 C CA . ASP A 1 237 ? -33.957 -8.192 12.366 1.00 48.22 237 ASP A CA 1
ATOM 1774 C C . ASP A 1 237 ? -34.962 -7.335 13.128 1.00 48.22 237 ASP A C 1
ATOM 1776 O O . ASP A 1 237 ? -34.550 -6.402 13.811 1.00 48.22 237 ASP A O 1
ATOM 1780 N N . GLY A 1 238 ? -36.266 -7.582 12.970 1.00 48.69 238 GLY A N 1
ATOM 1781 C CA . GLY A 1 238 ? -37.357 -6.844 13.626 1.00 48.69 238 GLY A CA 1
ATOM 1782 C C . GLY A 1 238 ? -37.377 -6.966 15.159 1.00 48.69 238 GLY A C 1
ATOM 1783 O O . GLY A 1 238 ? -38.402 -7.287 15.756 1.00 48.69 238 GLY A O 1
ATOM 1784 N N . ARG A 1 239 ? -36.237 -6.741 15.810 1.00 44.84 239 ARG A N 1
ATOM 1785 C CA . ARG A 1 239 ? -36.010 -6.747 17.243 1.00 44.84 239 ARG A CA 1
ATOM 1786 C C . ARG A 1 239 ? -35.495 -5.368 17.631 1.00 44.84 239 ARG A C 1
ATOM 1788 O O . ARG A 1 239 ? -34.364 -4.996 17.340 1.00 44.84 239 ARG A O 1
ATOM 1795 N N . ASN A 1 240 ? -36.387 -4.613 18.265 1.00 43.94 240 ASN A N 1
ATOM 1796 C CA . ASN A 1 240 ? -36.111 -3.339 18.918 1.00 43.94 240 ASN A CA 1
ATOM 1797 C C . ASN A 1 240 ? -35.079 -3.546 20.042 1.00 43.94 240 ASN A C 1
ATOM 1799 O O . ASN A 1 240 ? -35.443 -3.704 21.205 1.00 43.94 240 ASN A O 1
ATOM 1803 N N . ASP A 1 241 ? -33.794 -3.540 19.698 1.00 41.38 241 ASP A N 1
ATOM 1804 C CA . ASP A 1 241 ? -32.704 -3.427 20.663 1.00 41.38 241 ASP A CA 1
ATOM 1805 C C . ASP A 1 241 ? -32.240 -1.964 20.684 1.00 41.38 241 ASP A C 1
ATOM 1807 O O . ASP A 1 241 ? -31.251 -1.566 20.065 1.00 41.38 241 ASP A O 1
ATOM 1811 N N . SER A 1 242 ? -33.000 -1.139 21.408 1.00 41.75 242 SER A N 1
ATOM 1812 C CA . SER A 1 242 ? -32.766 0.293 21.643 1.00 41.75 242 SER A CA 1
ATOM 1813 C C . SER A 1 242 ? -31.535 0.593 22.523 1.00 41.75 242 SER A C 1
ATOM 1815 O O . SER A 1 242 ? -31.590 1.471 23.381 1.00 41.75 242 SER A O 1
ATOM 1817 N N . SER A 1 243 ? -30.414 -0.117 22.354 1.00 39.28 243 SER A N 1
ATOM 1818 C CA . SER A 1 243 ? -29.280 -0.007 23.292 1.00 39.28 243 SER A CA 1
ATOM 1819 C C . SER A 1 243 ? -27.877 -0.193 22.700 1.00 39.28 243 SER A C 1
ATOM 1821 O O . SER A 1 243 ? -26.946 -0.491 23.446 1.00 39.28 243 SER A O 1
ATOM 1823 N N . SER A 1 244 ? -27.651 0.018 21.394 1.00 35.41 244 SER A N 1
ATOM 1824 C CA . SER A 1 244 ? -26.258 0.025 20.883 1.00 35.41 244 SER A CA 1
ATOM 1825 C C . SER A 1 244 ? -25.933 0.876 19.645 1.00 35.41 244 SER A C 1
ATOM 1827 O O . SER A 1 244 ? -24.875 0.688 19.047 1.00 35.41 244 SER A O 1
ATOM 1829 N N . VAL A 1 245 ? -26.738 1.885 19.291 1.00 38.41 245 VAL A N 1
ATOM 1830 C CA . VAL A 1 245 ? -26.382 2.824 18.205 1.00 38.41 245 VAL A CA 1
ATOM 1831 C C . VAL A 1 245 ? -26.486 4.272 18.678 1.00 38.41 245 VAL A C 1
ATOM 1833 O O . VAL A 1 245 ? -27.416 4.991 18.349 1.00 38.41 245 VAL A O 1
ATOM 1836 N N . GLN A 1 246 ? -25.498 4.713 19.455 1.00 37.00 246 GLN A N 1
ATOM 1837 C CA . GLN A 1 246 ? -25.239 6.140 19.668 1.00 37.00 246 GLN A CA 1
ATOM 1838 C C . GLN A 1 246 ? -23.736 6.371 19.869 1.00 37.00 246 GLN A C 1
ATOM 1840 O O . GLN A 1 246 ? -23.285 6.804 20.923 1.00 37.00 246 GLN A O 1
ATOM 1845 N N . SER A 1 247 ? -22.918 6.014 18.879 1.00 39.50 247 SER A N 1
ATOM 1846 C CA . SER A 1 247 ? -21.504 6.414 18.826 1.00 39.50 247 SER A CA 1
ATOM 1847 C C . SER A 1 247 ? -20.968 6.291 17.403 1.00 39.50 247 SER A C 1
ATOM 1849 O O . SER A 1 247 ? -20.160 5.411 17.144 1.00 39.50 247 SER A O 1
ATOM 1851 N N . GLN A 1 248 ? -21.450 7.139 16.484 1.00 41.44 248 GLN A N 1
ATOM 1852 C CA . GLN A 1 248 ? -20.687 7.700 15.344 1.00 41.44 248 GLN A CA 1
ATOM 1853 C C . GLN A 1 248 ? -21.596 8.440 14.343 1.00 41.44 248 GLN A C 1
ATOM 1855 O O . GLN A 1 248 ? -21.590 8.150 13.158 1.00 41.44 248 GLN A O 1
ATOM 1860 N N . THR A 1 249 ? -22.343 9.445 14.797 1.00 31.70 249 THR A N 1
ATOM 1861 C CA . THR A 1 249 ? -22.798 10.553 13.933 1.00 31.70 249 THR A CA 1
ATOM 1862 C C . THR A 1 249 ? -23.029 11.781 14.807 1.00 31.70 249 THR A C 1
ATOM 1864 O O . THR A 1 249 ? -24.157 12.132 15.134 1.00 31.70 249 THR A O 1
ATOM 1867 N N . CYS A 1 250 ? -21.943 12.411 15.242 1.00 32.41 250 CYS A N 1
ATOM 1868 C CA . CYS A 1 250 ? -21.953 13.838 15.533 1.00 32.41 250 CYS A CA 1
ATOM 1869 C C . CYS A 1 250 ? -20.553 14.380 15.221 1.00 32.41 250 CYS A C 1
ATOM 1871 O O . CYS A 1 250 ? -19.570 13.857 15.749 1.00 32.41 250 CYS A O 1
ATOM 1873 N N . ASN A 1 251 ? -20.518 15.394 14.352 1.00 33.44 251 ASN A N 1
ATOM 1874 C CA . ASN A 1 251 ? -19.375 16.157 13.826 1.00 33.44 251 ASN A CA 1
ATOM 1875 C C . ASN A 1 251 ? -18.563 15.413 12.741 1.00 33.44 251 ASN A C 1
ATOM 1877 O O . ASN A 1 251 ? -18.027 14.342 12.985 1.00 33.44 251 ASN A O 1
ATOM 1881 N N . GLU A 1 252 ? -18.431 15.876 11.495 1.00 41.78 252 GLU A N 1
ATOM 1882 C CA . GLU A 1 252 ? -18.384 17.254 10.991 1.00 41.78 252 GLU A CA 1
ATOM 1883 C C . GLU A 1 252 ? -18.954 17.329 9.560 1.00 41.78 252 GLU A C 1
ATOM 1885 O O . GLU A 1 252 ? -18.340 16.840 8.613 1.00 41.78 252 GLU A O 1
ATOM 1890 N N . THR A 1 253 ? -20.111 17.964 9.368 1.00 37.22 253 THR A N 1
ATOM 1891 C CA . THR A 1 253 ? -20.388 18.777 8.166 1.00 37.22 253 THR A CA 1
ATOM 1892 C C . THR A 1 253 ? -21.506 19.750 8.516 1.00 37.22 253 THR A C 1
ATOM 1894 O O . THR A 1 253 ? -22.688 19.450 8.382 1.00 37.22 253 THR A O 1
ATOM 1897 N N . GLY A 1 254 ? -21.119 20.895 9.068 1.00 31.78 254 GLY A N 1
ATOM 1898 C CA . GLY A 1 254 ? -22.063 21.897 9.537 1.00 31.78 254 GLY A CA 1
ATOM 1899 C C . GLY A 1 254 ? -21.381 23.062 10.232 1.00 31.78 254 GLY A C 1
ATOM 1900 O O . GLY A 1 254 ? -21.765 23.392 11.341 1.00 31.78 254 GLY A O 1
ATOM 1901 N N . GLU A 1 255 ? -20.387 23.680 9.593 1.00 33.53 255 GLU A N 1
ATOM 1902 C CA . GLU A 1 255 ? -20.075 25.078 9.893 1.00 33.53 255 GLU A CA 1
ATOM 1903 C C . GLU A 1 255 ? -19.671 25.791 8.598 1.00 33.53 255 GLU A C 1
ATOM 1905 O O . GLU A 1 255 ? -18.561 25.657 8.090 1.00 33.53 255 GLU A O 1
ATOM 1910 N N . GLN A 1 256 ? -20.650 26.487 8.014 1.00 36.62 256 GLN A N 1
ATOM 1911 C CA . GLN A 1 256 ? -20.398 27.654 7.182 1.00 36.62 256 GLN A CA 1
ATOM 1912 C C . GLN A 1 256 ? -20.074 28.821 8.118 1.00 36.62 256 GLN A C 1
ATOM 1914 O O . GLN A 1 256 ? -20.961 29.269 8.849 1.00 36.62 256 GLN A O 1
ATOM 1919 N N . ARG A 1 257 ? -18.853 29.350 8.033 1.00 32.12 257 ARG A N 1
ATOM 1920 C CA . ARG A 1 257 ? -18.597 30.793 7.969 1.00 32.12 257 ARG A CA 1
ATOM 1921 C C . ARG A 1 257 ? -17.219 31.074 7.393 1.00 32.12 257 ARG A C 1
ATOM 1923 O O . ARG A 1 257 ? -16.263 30.385 7.800 1.00 32.12 257 ARG A O 1
#

Foldseek 3Di:
DPDDVVVVVVVVVVVVVVVVVVVVVVVVVVVVVVVVVVVVVVVVVVVVVVVVVVVVVLVVLLVVLLVVLLVQLQVQLVVQVVDVCSCLQQVSNLQSLLLSCQFSALVSSLVSLQSSLVVNCVPPVPPPPLLSVLSSQLSNLSSNQLRVQSVVDPPPDNLVSNLVSNVVSLVRSLVSSLVVCCVSVVVPPDDPVVSCCRSPVSHVVNSVCSNVPNVVVVVVCVVVVSGDDPDPPPDPPVDPPVPPPDPPDDDDDDDDD

Secondary structure (DSSP, 8-state):
---SHHHHHHHHHHHHHHHHHHHHHHHHHHHHHHHHHHHHHHHHHHHHHHHHHHHHHHHHHHHHHHHHHHHHHHHHHHHHTTSTTHHHHH-TTHHHHHHHHHHH-HHHHHHHHHHHHHHHHHHH--S-TTTHHHHHHHHHHHHHHHHHHHHH---S-HHHHHHHHHHHHHHHHHHHHHHHHHHH--SS---HHHHHIIIIITTHHHHHHHHHHHHHHHHHHHHTT-S--SS----------TTS--SS--SSS----

pLDDT: mean 72.19, std 16.18, range [31.7, 91.75]

Radius of gyration: 32.56 Å; chains: 1; bounding box: 78×74×95 Å